Protein 1A0P (pdb70)

Solvent-accessible surface area: 14258 Å² total; per-residue (Å²): 171,9,102,53,57,2,64,66,3,0,55,5,18,82,28,58,198,78,53,40,92,116,42,1,75,41,6,72,172,26,0,35,102,0,7,100,18,0,84,130,114,66,44,38,1,47,69,0,84,40,112,35,1,85,46,3,17,63,86,198,135,88,46,59,117,14,53,22,0,0,75,92,0,1,65,10,5,108,73,8,59,41,19,152,48,28,8,0,51,176,39,138,108,24,56,83,43,34,2,65,117,0,15,131,19,6,105,81,120,74,38,44,15,0,3,0,17,0,0,0,11,1,11,27,7,9,5,5,42,16,29,22,0,16,35,8,28,74,78,13,30,30,37,214,86,8,7,0,74,3,75,16,25,58,136,151,96,129,86,6,3,0,16,148,116,1,23,119,31,0,88,37,0,38,130,118,0,25,62,163,1,11,114,85,75,112,42,89,10,0,2,0,22,107,190,16,98,99,11,68,109,126,57,0,42,109,51,0,52,76,0,0,84,113,3,65,11,82,17,158,153,14,22,78,66,16,6,31,4,11,3,0,36,13,4,13,85,100,24,95,32,4,178,72,7,102,152,133,32,122,118,30,12,2,21,69,0,11,68,58,1,27,95,22,12,58,130,50,84,144,170

Organism: Escherichia coli (strain K12) (NCBI:txid83333)

B-factor: mean 50.39, std 23.08, range [6.81, 134.75]

Foldseek 3Di:
DQLVLLVVLLFVVVLVVDDDVVLSVLLNVLVVVVQVQQVVVVHDPADQALVNVLVVLVVDPVSVSSLVSLQSSLVVQCLLLVYVDRRSVVCAQDDLLLLVQLLVQFDLQALQSLLVNLLSLQCLQQLDALSFSQQFFLVQDDLVLQWGWTQTPPSDIDIFGRADVSSVSLVSSVPRHPCCLCVPPDDRTSRADSVGDGAHNVNSLVVSLVSSVVSVHNSVPDDRSNSSVSSLVSCLVDPDQPPPVVVVAPSDGSVVSSVSSRVSRVVVSVD

Sequence (271 aa):
QDLARIEQFLDALWLEKNLAENTLNAYRRDLSMMVEWLHHRGLTLATAQSDDLQALLAERLSSARLLSAVRRLFQYLYREKFREDDPSAHLKDLSEAQVERLLQAPLIDQPLELRDKAMLEVLYATGLRVSELVGLTMSDISLRQGVVRVIGKGNKERLVPLGEEAVYWLETYLEHGRPWLLNGVSIDVLFPSQRAQQMTRQTFWHRIKHYAVLAGIDSEKLSPHVLRHAFATHLLNHGADLRVVQMLLSDLSTTQIYTHVATERLRQLHQ

Nearest PDB structures (foldseek):
  1a0p-assembly1_A  TM=1.004E+00  e=2.660E-45  Escherichia coli
  5dcf-assembly1_A  TM=9.823E-01  e=6.002E-25  Escherichia coli CFT073
  5jjv-assembly1_A-2  TM=5.171E-01  e=7.027E-08  Helicobacter pylori 26695
  5jk0-assembly1_D  TM=5.078E-01  e=1.229E-06  Helicobacter pylori 26695
  5jk0-assembly1_C  TM=4.951E-01  e=5.427E-07  Helicobacter pylori 26695

GO terms:
  GO:0009314 response to radiation (P, IMP)
  GO:0003677 DNA binding (F, IDA)
  GO:0009009 site-specific recombinase activity (F, IDA)
  GO:0048476 Holliday junction resolvase complex (C, IDA)
  GO:0071139 resolution of DNA recombination intermediates (P, IDA)
  GO:0009037 tyrosine-based site-specific recombinase activity (F, IMP)
  G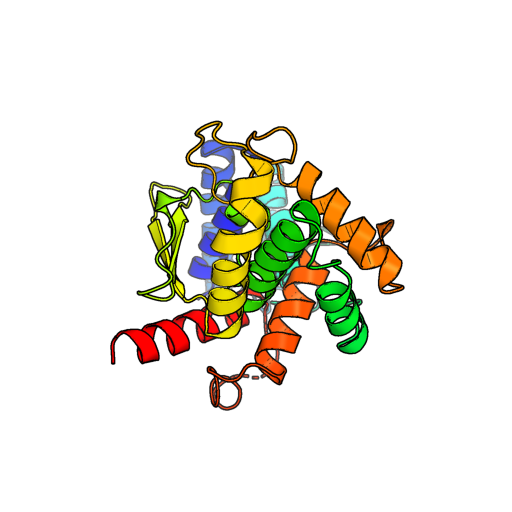O:0006276 plasmid maintenance (P, IMP)
  GO:0007059 chromosome segregation (P, IDA)

Structure (mmCIF, N/CA/C/O backbone):
data_1A0P
#
_entry.id   1A0P
#
_cell.length_a   102.950
_cell.length_b   102.950
_cell.length_c   55.900
_cell.angle_alpha   90.00
_cell.angle_beta   90.00
_cell.angle_gamma   120.00
#
_symmetry.space_group_name_H-M   'P 65'
#
loop_
_entity.id
_entity.type
_entity.pdbx_description
1 polymer 'SITE-SPECIFIC RECOMBINASE XERD'
2 water water
#
loop_
_atom_site.group_PDB
_atom_site.id
_atom_site.type_symbol
_atom_site.label_atom_id
_atom_site.label_alt_id
_atom_site.label_comp_id
_atom_site.label_asym_id
_atom_site.label_entity_id
_atom_site.label_seq_id
_atom_site.pdbx_PDB_ins_code
_atom_site.Cartn_x
_atom_site.Cartn_y
_atom_site.Cartn_z
_atom_site.occupancy
_atom_site.B_iso_or_equiv
_atom_site.auth_seq_id
_atom_site.auth_comp_id
_atom_site.auth_asym_id
_atom_site.auth_atom_id
_atom_site.pdbx_PDB_model_num
ATOM 1 N N . GLN A 1 1 ? 8.171 -51.403 42.886 1.00 55.63 3 GLN A N 1
ATOM 2 C CA . GLN A 1 1 ? 9.475 -50.697 42.743 1.00 56.29 3 GLN A CA 1
ATOM 3 C C . GLN A 1 1 ? 10.215 -51.213 41.516 1.00 55.54 3 GLN A C 1
ATOM 4 O O . GLN A 1 1 ? 10.401 -50.398 40.585 1.00 56.57 3 GLN A O 1
ATOM 10 N N . ASP A 1 2 ? 10.333 -52.530 41.326 1.00 50.66 4 ASP A N 1
ATOM 11 C CA . ASP A 1 2 ? 10.987 -53.047 40.140 1.00 52.57 4 ASP A CA 1
ATOM 12 C C . ASP A 1 2 ? 10.245 -52.752 38.842 1.00 52.70 4 ASP A C 1
ATOM 13 O O . ASP A 1 2 ? 10.936 -52.609 37.810 1.00 50.64 4 ASP A O 1
ATOM 18 N N . LEU A 1 3 ? 8.910 -52.681 38.898 1.00 49.68 5 LEU A N 1
ATOM 19 C CA . LEU A 1 3 ? 8.191 -52.364 37.665 1.00 49.92 5 LEU A CA 1
ATOM 20 C C . LEU A 1 3 ? 8.338 -50.889 37.308 1.00 46.54 5 LEU A C 1
ATOM 21 O O . LEU A 1 3 ? 8.224 -50.534 36.141 1.00 45.68 5 LEU A O 1
ATOM 26 N N . ALA A 1 4 ? 8.430 -50.038 38.315 1.00 47.69 6 ALA A N 1
ATOM 27 C CA . ALA A 1 4 ? 8.761 -48.625 38.114 1.00 49.61 6 ALA A CA 1
ATOM 28 C C . ALA A 1 4 ? 10.162 -48.483 37.489 1.00 49.12 6 ALA A C 1
ATOM 29 O O . ALA A 1 4 ? 10.331 -47.797 36.457 1.00 44.96 6 ALA A O 1
ATOM 31 N N . ARG A 1 5 ? 11.109 -49.330 37.967 1.00 44.19 7 ARG A N 1
ATOM 32 C CA . ARG A 1 5 ? 12.452 -49.410 37.450 1.00 37.97 7 ARG A CA 1
ATOM 33 C C . ARG A 1 5 ? 12.443 -49.807 36.000 1.00 33.24 7 ARG A C 1
ATOM 34 O O . ARG A 1 5 ? 13.245 -49.237 35.226 1.00 41.67 7 ARG A O 1
ATOM 42 N N . ILE A 1 6 ? 11.449 -50.498 35.528 1.00 30.23 8 ILE A N 1
ATOM 43 C CA . ILE A 1 6 ? 11.364 -50.691 34.080 1.00 36.30 8 ILE A CA 1
ATOM 44 C C . ILE A 1 6 ? 10.767 -49.493 33.376 1.00 40.73 8 ILE A C 1
ATOM 45 O O . ILE A 1 6 ? 11.188 -49.227 32.255 1.00 42.24 8 ILE A O 1
ATOM 50 N N . GLU A 1 7 ? 9.829 -48.782 34.016 1.00 45.08 9 GLU A N 1
ATOM 51 C CA . GLU A 1 7 ? 9.293 -47.615 33.322 1.00 46.68 9 GLU A CA 1
ATOM 52 C C . GLU A 1 7 ? 10.398 -46.565 33.232 1.00 43.06 9 GLU A C 1
ATOM 53 O O . GLU A 1 7 ? 10.634 -46.211 32.079 1.00 43.11 9 GLU A O 1
ATOM 59 N N . GLN A 1 8 ? 11.170 -46.412 34.323 1.00 38.13 10 GLN A N 1
ATOM 60 C CA . GLN A 1 8 ? 12.329 -45.518 34.266 1.00 36.88 10 GLN A CA 1
ATOM 61 C C . GLN A 1 8 ? 13.312 -45.929 33.196 1.00 37.02 10 GLN A C 1
ATOM 62 O O . GLN A 1 8 ? 13.494 -45.087 32.295 1.00 42.13 10 GLN A O 1
ATOM 68 N N . PHE A 1 9 ? 13.555 -47.226 32.995 1.00 35.47 11 PHE A N 1
ATOM 69 C CA . PHE A 1 9 ? 14.472 -47.615 31.928 1.00 35.09 11 PHE A CA 1
ATOM 70 C C . PHE A 1 9 ? 13.917 -47.272 30.573 1.00 35.31 11 PHE A C 1
ATOM 71 O O . PHE A 1 9 ? 14.662 -46.785 29.674 1.00 38.69 11 PHE A O 1
ATOM 79 N N . LEU A 1 10 ? 12.640 -47.545 30.330 1.00 33.41 12 LEU A N 1
ATOM 80 C CA . LEU A 1 10 ? 12.106 -47.388 28.962 1.00 36.64 12 LEU A CA 1
ATOM 81 C C . LEU A 1 10 ? 12.104 -45.888 28.615 1.00 36.69 12 LEU A C 1
ATOM 82 O O . LEU A 1 10 ? 12.319 -45.469 27.473 1.00 34.06 12 LEU A O 1
ATOM 87 N N . ASP A 1 11 ? 11.779 -45.104 29.655 1.00 36.44 13 ASP A N 1
ATOM 88 C CA . ASP A 1 11 ? 11.810 -43.655 29.630 1.00 40.82 13 ASP A CA 1
ATOM 89 C C . ASP A 1 11 ? 13.162 -43.130 29.185 1.00 39.74 13 ASP A C 1
ATOM 90 O O . ASP A 1 11 ? 13.238 -42.351 28.230 1.00 38.39 13 ASP A O 1
ATOM 95 N N . ALA A 1 12 ? 14.187 -43.637 29.909 1.00 41.74 14 ALA A N 1
ATOM 96 C CA . ALA A 1 12 ? 15.562 -43.277 29.507 1.00 38.63 14 ALA A CA 1
ATOM 97 C C . ALA A 1 12 ? 15.849 -43.880 28.143 1.00 37.17 14 ALA A C 1
ATOM 98 O O . ALA A 1 12 ? 16.095 -43.108 27.215 1.00 38.40 14 ALA A O 1
ATOM 100 N N . LEU A 1 13 ? 15.355 -45.106 27.905 1.00 41.42 15 LEU A N 1
ATOM 101 C CA . LEU A 1 13 ? 15.550 -45.634 26.536 1.00 45.55 15 LEU A CA 1
ATOM 102 C C . LEU A 1 13 ? 14.898 -44.659 25.568 1.00 48.15 15 LEU A C 1
ATOM 103 O O . LEU A 1 13 ? 15.563 -44.076 24.723 1.00 47.78 15 LEU A O 1
ATOM 108 N N . TRP A 1 14 ? 13.595 -44.397 25.717 1.00 51.62 16 TRP A N 1
ATOM 109 C CA . TRP A 1 14 ? 12.891 -43.477 24.815 1.00 56.61 16 TRP A CA 1
ATOM 110 C C . TRP A 1 14 ? 13.579 -42.117 24.717 1.00 58.03 16 TRP A C 1
ATOM 111 O O . TRP A 1 14 ? 13.722 -41.633 23.590 1.00 58.76 16 TRP A O 1
ATOM 122 N N . LEU A 1 15 ? 14.168 -41.585 25.801 1.00 55.51 17 LEU A N 1
ATOM 123 C CA . LEU A 1 15 ? 14.945 -40.384 25.639 1.00 58.61 17 LEU A CA 1
ATOM 124 C C . LEU A 1 15 ? 15.974 -40.375 24.548 1.00 61.60 17 LEU A C 1
ATOM 125 O O . LEU A 1 15 ? 16.048 -39.323 23.904 1.00 58.76 17 LEU A O 1
ATOM 130 N N . GLU A 1 16 ? 16.743 -41.408 24.251 1.00 71.48 18 GLU A N 1
ATOM 131 C CA . GLU A 1 16 ? 17.854 -41.245 23.298 1.00 80.96 18 GLU A CA 1
ATOM 132 C C . GLU A 1 16 ? 17.569 -41.261 21.827 1.00 84.85 18 GLU A C 1
ATOM 133 O O . GLU A 1 16 ? 18.374 -41.481 20.919 1.00 84.39 18 GLU A O 1
ATOM 139 N N . LYS A 1 17 ? 16.348 -40.891 21.456 1.00 89.99 19 LYS A N 1
ATOM 140 C CA . LYS A 1 17 ? 15.712 -40.783 20.169 1.00 93.48 19 LYS A CA 1
ATOM 141 C C . LYS A 1 17 ? 15.946 -42.061 19.358 1.00 93.85 19 LYS A C 1
ATOM 142 O O . LYS A 1 17 ? 15.984 -42.110 18.138 1.00 93.33 19 LYS A O 1
ATOM 148 N N . ASN A 1 18 ? 15.815 -43.154 20.096 1.00 94.21 20 ASN A N 1
ATOM 149 C CA . ASN A 1 18 ? 16.268 -44.464 19.688 1.00 95.61 20 ASN A CA 1
ATOM 150 C C . ASN A 1 18 ? 15.097 -45.434 19.674 1.00 94.47 20 ASN A C 1
ATOM 151 O O . ASN A 1 18 ? 14.093 -45.190 20.337 1.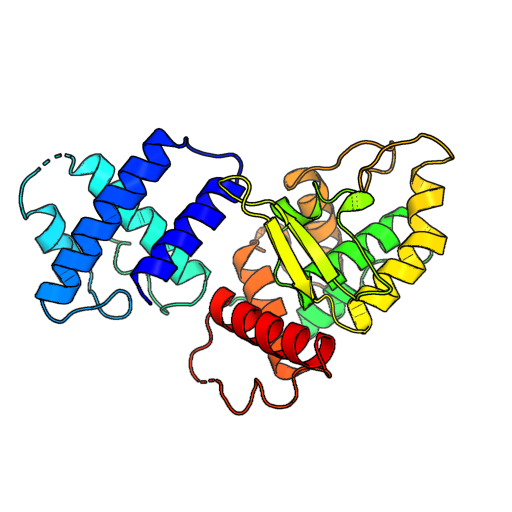00 93.52 20 ASN A O 1
ATOM 156 N N . LEU A 1 19 ? 15.299 -46.584 19.046 1.00 93.38 21 LEU A N 1
ATOM 157 C CA . LEU A 1 19 ? 14.350 -47.681 19.087 1.00 92.50 21 LEU A CA 1
ATOM 158 C C . LEU A 1 19 ? 12.983 -47.352 18.507 1.00 93.40 21 LEU A C 1
ATOM 159 O O . LEU A 1 19 ? 12.863 -46.886 17.363 1.00 94.86 21 LEU A O 1
ATOM 164 N N . ALA A 1 20 ? 11.904 -47.751 19.174 1.00 90.85 22 ALA A N 1
ATOM 165 C CA . ALA A 1 20 ? 10.568 -47.610 18.590 1.00 87.50 22 ALA A CA 1
ATOM 166 C C . ALA A 1 20 ? 9.559 -48.027 19.638 1.00 85.13 22 ALA A C 1
ATOM 167 O O . ALA A 1 20 ? 9.892 -48.886 20.467 1.00 85.45 22 ALA A O 1
ATOM 169 N N . GLU A 1 21 ? 8.332 -47.505 19.601 1.00 81.48 23 GLU A N 1
ATOM 170 C CA . GLU A 1 21 ? 7.370 -47.851 20.649 1.00 78.80 23 GLU A CA 1
ATOM 171 C C . GLU A 1 21 ? 7.067 -49.339 20.634 1.00 74.63 23 GLU A C 1
ATOM 172 O O . GLU A 1 21 ? 6.631 -49.892 21.627 1.00 71.27 23 GLU A O 1
ATOM 178 N N . ASN A 1 22 ? 7.163 -49.940 19.462 1.00 73.54 24 ASN A N 1
ATOM 179 C CA . ASN A 1 22 ? 7.257 -51.353 19.250 1.00 72.37 24 ASN A CA 1
ATOM 180 C C . ASN A 1 22 ? 8.334 -51.984 20.140 1.00 68.31 24 ASN A C 1
ATOM 181 O O . ASN A 1 22 ? 8.088 -52.557 21.206 1.00 66.95 24 ASN A O 1
ATOM 186 N N . THR A 1 23 ? 9.586 -51.752 19.695 1.00 62.73 25 THR A N 1
ATOM 187 C CA . THR A 1 23 ? 10.722 -52.365 20.375 1.00 59.33 25 THR A CA 1
ATOM 188 C C . THR A 1 23 ? 10.691 -51.998 21.847 1.00 53.84 25 THR A C 1
ATOM 189 O O . THR A 1 23 ? 10.592 -52.932 22.654 1.00 53.21 25 THR A O 1
ATOM 193 N N . LEU A 1 24 ? 10.197 -50.813 22.191 1.00 52.96 26 LEU A N 1
ATOM 194 C CA . LEU A 1 24 ? 9.938 -50.438 23.573 1.00 51.61 26 LEU A CA 1
ATOM 195 C C . LEU A 1 24 ? 8.924 -51.268 24.297 1.00 46.83 26 LEU A C 1
ATOM 196 O O . LEU A 1 24 ? 9.136 -51.685 25.428 1.00 46.77 26 LEU A O 1
ATOM 201 N N . ASN A 1 25 ? 7.847 -51.660 23.638 1.00 49.52 27 ASN A N 1
ATOM 202 C CA . ASN A 1 25 ? 6.727 -52.353 24.291 1.00 48.89 27 ASN A CA 1
ATOM 203 C C . ASN A 1 25 ? 7.059 -53.846 24.284 1.00 46.44 27 ASN A C 1
ATOM 204 O O . ASN A 1 25 ? 6.826 -54.502 25.307 1.00 43.24 27 ASN A O 1
ATOM 209 N N . ALA A 1 26 ? 7.815 -54.212 23.237 1.00 43.04 28 ALA A N 1
ATOM 210 C CA . ALA A 1 26 ? 8.425 -55.560 23.270 1.00 45.25 28 ALA A CA 1
ATOM 211 C C . ALA A 1 26 ? 9.369 -55.673 24.476 1.00 44.88 28 ALA A C 1
ATOM 212 O O . ALA A 1 26 ? 9.062 -56.458 25.413 1.00 45.12 28 ALA A O 1
ATOM 214 N N . TYR A 1 27 ? 10.149 -54.628 24.769 1.00 42.72 29 TYR A N 1
ATOM 215 C CA . TYR A 1 27 ? 10.861 -54.578 26.034 1.00 43.34 29 TYR A CA 1
ATOM 216 C C . TYR A 1 27 ? 9.957 -54.487 27.235 1.00 41.82 29 TYR A C 1
ATOM 217 O O . TYR A 1 27 ? 10.323 -55.150 28.234 1.00 39.89 29 TYR A O 1
ATOM 226 N N . ARG A 1 28 ? 8.872 -53.693 27.226 1.00 43.60 30 ARG A N 1
ATOM 227 C CA . ARG A 1 28 ? 8.114 -53.631 28.516 1.00 45.40 3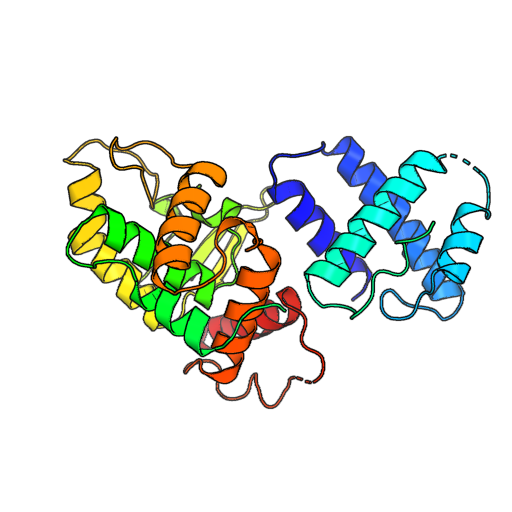0 ARG A CA 1
ATOM 228 C C . ARG A 1 28 ? 7.672 -55.039 28.905 1.00 44.77 30 ARG A C 1
ATOM 229 O O . ARG A 1 28 ? 7.498 -55.456 30.030 1.00 45.44 30 ARG A O 1
ATOM 237 N N . ARG A 1 29 ? 7.076 -55.659 27.914 1.00 46.70 31 ARG A N 1
ATOM 238 C CA . ARG A 1 29 ? 6.622 -57.025 27.862 1.00 53.63 31 ARG A CA 1
ATOM 239 C C . ARG A 1 29 ? 7.629 -58.022 28.426 1.00 52.77 31 ARG A C 1
ATOM 240 O O . ARG A 1 29 ? 7.422 -58.680 29.471 1.00 51.18 31 ARG A O 1
ATOM 248 N N . ASP A 1 30 ? 8.763 -58.115 27.727 1.00 49.17 32 ASP A N 1
ATOM 249 C CA . ASP A 1 30 ? 9.810 -59.070 28.090 1.00 50.40 32 ASP A CA 1
ATOM 250 C C . ASP A 1 30 ? 10.344 -58.872 29.496 1.00 50.54 32 ASP A C 1
ATOM 251 O O . ASP A 1 30 ? 10.473 -59.833 30.258 1.00 51.69 32 ASP A O 1
ATOM 256 N N . LEU A 1 31 ? 10.542 -57.613 29.894 1.00 50.90 33 LEU A N 1
ATOM 257 C CA . LEU A 1 31 ? 11.080 -57.314 31.223 1.00 51.64 33 LEU A CA 1
ATOM 258 C C . LEU A 1 31 ? 10.065 -57.567 32.326 1.00 52.09 33 LEU A C 1
ATOM 259 O O . LEU A 1 31 ? 10.427 -58.017 33.427 1.00 48.37 33 LEU A O 1
ATOM 264 N N . SER A 1 32 ? 8.783 -57.303 32.049 1.00 53.56 34 SER A N 1
ATOM 265 C CA . SER A 1 32 ? 7.697 -57.549 33.004 1.00 52.42 34 SER A CA 1
ATOM 266 C C . SER A 1 32 ? 7.410 -59.036 33.202 1.00 48.65 34 SER A C 1
ATOM 267 O O . SER A 1 32 ? 7.314 -59.467 34.359 1.00 46.21 34 SER A O 1
ATOM 270 N N . MET A 1 33 ? 7.503 -59.827 32.127 1.00 48.36 35 MET A N 1
ATOM 271 C CA . MET A 1 33 ? 7.506 -61.294 32.375 1.00 52.56 35 MET A CA 1
ATOM 272 C C . MET A 1 33 ? 8.703 -61.649 33.261 1.00 49.43 35 MET A C 1
ATOM 273 O O . MET A 1 33 ? 8.533 -62.094 34.397 1.00 45.92 35 MET A O 1
ATOM 278 N N . MET A 1 34 ? 9.904 -61.220 32.827 1.00 48.64 36 MET A N 1
ATOM 279 C CA . MET A 1 34 ? 11.108 -61.312 33.623 1.00 42.34 36 MET A CA 1
ATOM 280 C C . MET A 1 34 ? 10.990 -60.852 35.060 1.00 38.42 36 MET A C 1
ATOM 281 O O . MET A 1 34 ? 11.273 -61.699 35.911 1.00 37.72 36 MET A O 1
ATOM 286 N N . VAL A 1 35 ? 10.363 -59.737 35.434 1.00 40.50 37 VAL A N 1
ATOM 287 C CA . VAL A 1 35 ? 10.275 -59.480 36.873 1.00 46.37 37 VAL A CA 1
ATOM 288 C C . VAL A 1 35 ? 9.208 -60.331 37.545 1.00 50.78 37 VAL A C 1
ATOM 289 O O . VAL A 1 35 ? 9.348 -60.691 38.723 1.00 49.00 37 VAL A O 1
ATOM 293 N N . GLU A 1 36 ? 8.161 -60.702 36.804 1.00 54.91 38 GLU A N 1
ATOM 294 C CA . GLU A 1 36 ? 7.169 -61.649 37.318 1.00 56.87 38 GLU A CA 1
ATOM 295 C C . GLU A 1 36 ? 7.922 -62.916 37.733 1.00 54.75 38 GLU A C 1
ATOM 296 O O . GLU A 1 36 ? 7.966 -63.357 38.869 1.00 51.12 38 GLU A O 1
ATOM 302 N N . TRP A 1 37 ? 8.608 -63.422 36.715 1.00 54.52 39 TRP A N 1
ATOM 303 C CA . TRP A 1 37 ? 9.399 -64.633 36.758 1.00 57.29 39 TRP A CA 1
ATOM 304 C C . TRP A 1 37 ? 10.328 -64.637 37.959 1.00 59.16 39 TRP A C 1
ATOM 305 O O . TRP A 1 37 ? 10.242 -65.503 38.815 1.00 59.02 39 TRP A O 1
ATOM 316 N N . LEU A 1 38 ? 11.109 -63.556 38.062 1.00 60.13 40 LEU A N 1
ATOM 317 C CA . LEU A 1 38 ? 12.066 -63.429 39.141 1.00 59.08 40 LEU A CA 1
ATOM 318 C C . LEU A 1 38 ? 11.387 -63.334 40.497 1.00 56.68 40 LEU A C 1
ATOM 319 O O . LEU A 1 38 ? 11.863 -63.890 41.487 1.00 53.22 40 LEU A O 1
ATOM 324 N N . HIS A 1 39 ? 10.342 -62.521 40.570 1.00 60.16 41 HIS A N 1
ATOM 325 C CA . HIS A 1 39 ? 9.677 -62.305 41.859 1.00 66.40 41 HIS A CA 1
ATOM 326 C C . HIS A 1 39 ? 9.071 -63.607 42.377 1.00 68.98 41 HIS A C 1
ATOM 327 O O . HIS A 1 39 ? 9.493 -64.125 43.431 1.00 70.00 41 HIS A O 1
ATOM 334 N N . HIS A 1 40 ? 8.425 -64.350 41.473 1.00 68.25 42 HIS A N 1
ATOM 335 C CA . HIS A 1 40 ? 8.022 -65.722 41.720 1.00 68.57 42 HIS A CA 1
ATOM 336 C C . HIS A 1 40 ? 9.181 -66.552 42.266 1.00 67.73 42 HIS A C 1
ATOM 337 O O . HIS A 1 40 ? 8.910 -67.305 43.210 1.00 70.90 42 HIS A O 1
ATOM 344 N N . ARG A 1 41 ? 10.401 -66.458 41.748 1.00 64.15 43 ARG A N 1
ATOM 345 C CA . ARG A 1 41 ? 11.520 -67.227 42.270 1.00 63.41 43 ARG A CA 1
ATOM 346 C C . ARG A 1 41 ? 12.136 -66.659 43.535 1.00 60.76 43 ARG A C 1
ATOM 347 O O . ARG A 1 41 ? 13.158 -67.199 43.991 1.00 61.37 43 ARG A O 1
ATOM 355 N N . GLY A 1 42 ? 11.549 -65.642 44.150 1.00 59.78 44 GLY A N 1
ATOM 356 C CA . GLY A 1 42 ? 12.042 -65.035 45.377 1.00 60.90 44 GLY A CA 1
ATOM 357 C C . GLY A 1 42 ? 12.802 -63.726 45.091 1.00 61.61 44 GLY A C 1
ATOM 358 O O . GLY A 1 42 ? 12.490 -62.627 45.563 1.00 64.04 44 GLY A O 1
ATOM 359 N N . LEU A 1 43 ? 13.697 -63.826 44.132 1.00 56.07 45 LEU A N 1
ATOM 360 C CA . LEU A 1 43 ? 14.482 -62.849 43.464 1.00 53.54 45 LEU A CA 1
ATOM 361 C C . LEU A 1 43 ? 13.866 -61.491 43.120 1.00 50.36 45 LEU A C 1
ATOM 362 O O . LEU A 1 43 ? 12.683 -61.191 43.161 1.00 43.69 45 LEU A O 1
ATOM 367 N N . THR A 1 44 ? 14.780 -60.583 42.777 1.00 49.61 46 THR A N 1
ATOM 368 C CA . THR A 1 44 ? 14.438 -59.179 42.557 1.00 50.96 46 THR A CA 1
ATOM 369 C C . THR A 1 44 ? 15.281 -58.488 41.535 1.00 46.60 46 THR A C 1
ATOM 370 O O . THR A 1 44 ? 16.279 -59.063 41.093 1.00 49.18 46 THR A O 1
ATOM 374 N N . LEU A 1 45 ? 15.007 -57.248 41.141 1.00 43.67 47 LEU A N 1
ATOM 375 C CA . LEU A 1 45 ? 15.925 -56.634 40.140 1.00 37.63 47 LEU A CA 1
ATOM 376 C C . LEU A 1 45 ? 17.312 -56.571 40.771 1.00 33.14 47 LEU A C 1
ATOM 377 O O . LEU A 1 45 ? 18.280 -56.951 40.138 1.00 33.74 47 LEU A O 1
ATOM 382 N N . ALA A 1 46 ? 17.399 -56.199 42.032 1.00 29.76 48 ALA A N 1
ATOM 383 C CA . ALA A 1 46 ? 18.586 -56.069 42.783 1.00 30.84 48 ALA A CA 1
ATOM 384 C C . ALA A 1 46 ? 19.395 -57.353 42.921 1.00 40.67 48 ALA A C 1
ATOM 385 O O . ALA A 1 46 ? 20.575 -57.155 43.241 1.00 42.56 48 ALA A O 1
ATOM 387 N N . THR A 1 47 ? 18.762 -58.532 42.997 1.00 46.84 49 THR A N 1
ATOM 388 C CA . THR A 1 47 ? 19.518 -59.723 43.405 1.00 47.08 49 THR A CA 1
ATOM 389 C C . THR A 1 47 ? 19.591 -60.793 42.328 1.00 48.04 49 THR A C 1
ATOM 390 O O . THR A 1 47 ? 20.341 -61.755 42.504 1.00 50.65 49 THR A O 1
ATOM 394 N N . ALA A 1 48 ? 18.757 -60.667 41.303 1.00 43.44 50 ALA A N 1
ATOM 395 C CA . ALA A 1 48 ? 18.780 -61.711 40.290 1.00 43.40 50 ALA A CA 1
ATOM 396 C C . ALA A 1 48 ? 20.232 -61.866 39.834 1.00 44.97 50 ALA A C 1
ATOM 397 O O . ALA A 1 48 ? 20.930 -60.892 39.648 1.00 44.08 50 ALA A O 1
ATOM 399 N N . GLN A 1 49 ? 20.702 -63.107 39.698 1.00 46.04 51 GLN A N 1
ATOM 400 C CA . GLN A 1 49 ? 22.057 -63.361 39.251 1.00 39.37 51 GLN A CA 1
ATOM 401 C C . GLN A 1 49 ? 22.114 -63.823 37.832 1.00 41.47 51 GLN A C 1
ATOM 402 O O . GLN A 1 49 ? 21.093 -64.148 37.223 1.00 45.31 51 GLN A O 1
ATOM 408 N N . SER A 1 50 ? 23.311 -63.879 37.261 1.00 42.71 52 SER A N 1
ATOM 409 C CA . SER A 1 50 ? 23.457 -64.330 35.874 1.00 44.64 52 SER A CA 1
ATOM 410 C C . SER A 1 50 ? 22.886 -65.720 35.601 1.00 46.08 52 SER A C 1
ATOM 411 O O . SER A 1 50 ? 22.568 -66.084 34.454 1.00 44.70 52 SER A O 1
ATOM 414 N N . ASP A 1 51 ? 22.946 -66.598 36.603 1.00 51.00 53 ASP A N 1
ATOM 415 C CA . ASP A 1 51 ? 22.421 -67.954 36.541 1.00 55.04 53 ASP A CA 1
ATOM 416 C C . ASP A 1 51 ? 20.898 -68.024 36.486 1.00 52.36 53 ASP A C 1
ATOM 417 O O . ASP A 1 51 ? 20.286 -68.706 35.649 1.00 48.29 53 ASP A O 1
ATOM 422 N N . ASP A 1 52 ? 20.348 -67.117 37.293 1.00 51.23 54 ASP A N 1
ATOM 423 C CA . ASP A 1 52 ? 18.922 -66.813 37.303 1.00 50.39 54 ASP A CA 1
ATOM 424 C C . ASP A 1 52 ? 18.514 -66.304 35.930 1.00 50.29 54 ASP A C 1
ATOM 425 O O . ASP A 1 52 ? 17.749 -66.970 35.229 1.00 47.22 54 ASP A O 1
ATOM 430 N N . LEU A 1 53 ? 19.355 -65.420 35.355 1.00 52.57 55 LEU A N 1
ATOM 431 C CA . LEU A 1 53 ? 19.047 -64.893 34.032 1.00 51.51 55 LEU A CA 1
ATOM 432 C C . LEU A 1 53 ? 19.293 -65.960 32.996 1.00 52.72 55 LEU A C 1
ATOM 433 O O . LEU A 1 53 ? 18.530 -66.046 32.028 1.00 56.52 55 LEU A O 1
ATOM 438 N N . GLN A 1 54 ? 20.302 -66.800 33.175 1.00 54.35 56 GLN A N 1
ATOM 439 C CA . GLN A 1 54 ? 20.528 -67.901 32.228 1.00 54.60 56 GLN A CA 1
ATOM 440 C C . GLN A 1 54 ? 19.354 -68.896 32.222 1.00 50.18 56 GLN A C 1
ATOM 441 O O . GLN A 1 54 ? 18.815 -69.248 31.179 1.00 43.45 56 GLN A O 1
ATOM 447 N N . ALA A 1 55 ? 18.892 -69.309 33.398 1.00 47.28 57 ALA A N 1
ATOM 448 C CA . ALA A 1 55 ? 17.634 -70.040 33.500 1.00 49.85 57 ALA A CA 1
ATOM 449 C C . ALA A 1 55 ? 16.502 -69.403 32.712 1.00 53.10 57 ALA A C 1
ATOM 450 O O . ALA A 1 55 ? 16.041 -69.949 31.700 1.00 52.86 57 ALA A O 1
ATOM 452 N N . LEU A 1 56 ? 15.964 -68.262 33.103 1.00 57.48 58 LEU A N 1
ATOM 453 C CA . LEU A 1 56 ? 14.862 -67.567 32.461 1.00 59.51 58 LEU A CA 1
ATOM 454 C C . LEU A 1 56 ? 14.828 -67.707 30.950 1.00 62.15 58 LEU A C 1
ATOM 455 O O . LEU A 1 56 ? 13.804 -67.970 30.330 1.00 59.99 58 LEU A O 1
ATOM 460 N N . LEU A 1 57 ? 15.943 -67.370 30.318 1.00 66.23 59 LEU A N 1
ATOM 461 C CA . LEU A 1 57 ? 16.178 -67.408 28.897 1.00 70.31 59 LEU A CA 1
ATOM 462 C C . LEU A 1 57 ? 15.969 -68.793 28.285 1.00 75.12 59 LEU A C 1
ATOM 463 O O . LEU A 1 57 ? 15.541 -68.957 27.143 1.00 75.72 59 LEU A O 1
ATOM 468 N N . ALA A 1 58 ? 16.440 -69.799 28.997 1.00 79.21 60 ALA A N 1
ATOM 469 C CA . ALA A 1 58 ? 16.194 -71.204 28.758 1.00 83.76 60 ALA A CA 1
ATOM 470 C C . ALA A 1 58 ? 14.713 -71.549 28.914 1.00 85.10 60 ALA A C 1
ATOM 471 O O . ALA A 1 58 ? 14.169 -72.160 27.991 1.00 84.34 60 ALA A O 1
ATOM 473 N N . GLU A 1 59 ? 14.065 -71.151 30.007 1.00 87.68 61 GLU A N 1
ATOM 474 C CA . GLU A 1 59 ? 12.606 -71.263 30.090 1.00 91.03 61 GLU A CA 1
ATOM 475 C C . GLU A 1 59 ? 12.047 -70.634 28.807 1.00 94.73 61 GLU A C 1
ATOM 476 O O . GLU A 1 59 ? 12.335 -69.520 28.363 1.00 96.42 61 GLU A O 1
ATOM 482 N N . ARG A 1 60 ? 11.352 -71.433 28.032 1.00 96.72 62 ARG A N 1
ATOM 483 C CA . ARG A 1 60 ? 11.377 -71.625 26.626 1.00 99.29 62 ARG A CA 1
ATOM 484 C C . ARG A 1 60 ? 11.934 -70.534 25.723 1.00 101.13 62 ARG A C 1
ATOM 485 O O . ARG A 1 60 ? 11.632 -69.355 25.676 1.00 100.06 62 ARG A O 1
ATOM 493 N N . LEU A 1 61 ? 12.655 -71.079 24.747 1.00 102.92 63 LEU A N 1
ATOM 494 C CA . LEU A 1 61 ? 13.165 -70.445 23.550 1.00 104.15 63 LEU A CA 1
ATOM 495 C C . LEU A 1 61 ? 14.645 -70.136 23.796 1.00 103.46 63 LEU A C 1
ATOM 496 O O . LEU A 1 61 ? 15.274 -71.103 24.262 1.00 103.66 63 LEU A O 1
ATOM 501 N N . SER A 1 69 ? 10.919 -64.795 21.958 1.00 91.69 71 SER A N 1
ATOM 502 C CA . SER A 1 69 ? 12.172 -64.937 21.217 1.00 92.28 71 SER A CA 1
ATOM 503 C C . SER A 1 69 ? 13.366 -64.716 22.138 1.00 91.15 71 SER A C 1
ATOM 504 O O . SER A 1 69 ? 13.527 -63.671 22.767 1.00 89.15 71 SER A O 1
ATOM 507 N N . SER A 1 70 ? 14.260 -65.712 22.195 1.00 90.39 72 SER A N 1
ATOM 508 C CA . SER A 1 70 ? 15.427 -65.574 23.071 1.00 88.23 72 SER A CA 1
ATOM 509 C C . SER A 1 70 ? 16.237 -64.335 22.689 1.00 85.11 72 SER A C 1
ATOM 510 O O . SER A 1 70 ? 16.534 -63.552 23.605 1.00 85.21 72 SER A O 1
ATOM 513 N N . ALA A 1 71 ? 16.406 -64.033 21.400 1.00 79.51 73 ALA A N 1
ATOM 514 C CA . ALA A 1 71 ? 17.148 -62.847 21.019 1.00 78.06 73 ALA A CA 1
ATOM 515 C C . ALA A 1 71 ? 16.549 -61.579 21.633 1.00 77.66 73 ALA A C 1
ATOM 516 O O . ALA A 1 71 ? 17.259 -60.878 22.361 1.00 77.08 73 ALA A O 1
ATOM 518 N N . ARG A 1 72 ? 15.287 -61.289 21.320 1.00 75.52 74 ARG A N 1
ATOM 519 C CA . ARG A 1 72 ? 14.645 -60.090 21.832 1.00 75.31 74 ARG A CA 1
ATOM 520 C C . ARG A 1 72 ? 14.631 -60.070 23.356 1.00 74.00 74 ARG A C 1
ATOM 521 O O . ARG A 1 72 ? 15.300 -59.179 23.935 1.00 75.15 74 ARG A O 1
ATOM 529 N N . LEU A 1 73 ? 14.239 -61.170 23.989 1.00 68.06 75 LEU A N 1
ATOM 530 C CA . LEU A 1 73 ? 14.346 -61.256 25.442 1.00 62.98 75 LEU A CA 1
ATOM 531 C C . LEU A 1 73 ? 15.767 -61.016 25.927 1.00 59.17 75 LEU A C 1
ATOM 532 O O . LEU A 1 73 ? 15.952 -60.302 26.909 1.00 58.00 75 LEU A O 1
ATOM 537 N N . LEU A 1 74 ? 16.793 -61.545 25.282 1.00 56.92 76 LEU A N 1
ATOM 538 C CA . LEU A 1 74 ? 18.182 -61.278 25.679 1.00 54.61 76 LEU A CA 1
ATOM 539 C C . LEU A 1 74 ? 18.541 -59.793 25.539 1.00 53.14 76 LEU A C 1
ATOM 540 O O . LEU A 1 74 ? 18.988 -59.154 26.493 1.00 48.89 76 LEU A O 1
ATOM 545 N N . SER A 1 75 ? 18.081 -59.181 24.446 1.00 53.74 77 SER A N 1
ATOM 546 C CA . SER A 1 75 ? 18.188 -57.752 24.219 1.00 56.02 77 SER A CA 1
ATOM 547 C C . SER A 1 75 ? 17.512 -56.918 25.304 1.00 52.42 77 SER A C 1
ATOM 548 O O . SER A 1 75 ? 18.276 -56.248 26.034 1.00 51.78 77 SER A O 1
ATOM 551 N N . ALA A 1 76 ? 16.227 -57.117 25.629 1.00 47.91 78 ALA A N 1
ATOM 552 C CA . ALA A 1 76 ? 15.716 -56.307 26.730 1.00 43.63 78 ALA A CA 1
ATOM 553 C C . ALA A 1 76 ? 16.530 -56.541 27.993 1.00 40.71 78 ALA A C 1
ATOM 554 O O . ALA A 1 76 ? 16.806 -55.551 28.699 1.00 40.94 78 ALA A O 1
ATOM 556 N N . VAL A 1 77 ? 16.840 -57.755 28.403 1.00 40.31 79 VAL A N 1
ATOM 557 C CA . VAL A 1 77 ? 17.542 -58.081 29.634 1.00 36.04 79 VAL A CA 1
ATOM 558 C C . VAL A 1 77 ? 18.941 -57.470 29.704 1.00 33.54 79 VAL A C 1
ATOM 559 O O . VAL A 1 77 ? 19.321 -57.112 30.801 1.00 33.21 79 VAL A O 1
ATOM 563 N N . ARG A 1 78 ? 19.727 -57.503 28.656 1.00 35.96 80 ARG A N 1
ATOM 564 C CA . ARG A 1 78 ? 21.031 -56.870 28.595 1.00 40.69 80 ARG A CA 1
ATOM 565 C C . ARG A 1 78 ? 20.958 -55.345 28.633 1.00 41.44 80 ARG A C 1
ATOM 566 O O . ARG A 1 78 ? 21.583 -54.750 29.542 1.00 41.59 80 ARG A O 1
ATOM 574 N N . ARG A 1 79 ? 20.024 -54.700 27.934 1.00 39.27 81 ARG A N 1
ATOM 575 C CA . ARG A 1 79 ? 19.878 -53.257 27.997 1.00 38.67 81 ARG A CA 1
ATOM 576 C C . ARG A 1 79 ? 19.485 -52.775 29.391 1.00 40.89 81 ARG A C 1
ATOM 577 O O . ARG A 1 79 ? 20.056 -51.834 29.993 1.00 43.12 81 ARG A O 1
ATOM 585 N N . LEU A 1 80 ? 18.580 -53.529 30.020 1.00 35.09 82 LEU A N 1
ATOM 586 C CA . LEU A 1 80 ? 18.052 -53.076 31.289 1.00 35.67 82 LEU A CA 1
ATOM 587 C C . LEU A 1 80 ? 19.159 -53.192 32.303 1.00 32.55 82 LEU A C 1
ATOM 588 O O . LEU A 1 80 ? 19.331 -52.478 33.284 1.00 34.47 82 LEU A O 1
ATOM 593 N N . PHE A 1 81 ? 19.890 -54.279 32.132 1.00 35.75 83 PHE A N 1
ATOM 594 C CA . PHE A 1 81 ? 20.920 -54.653 33.105 1.00 34.09 83 PHE A CA 1
ATOM 595 C C . PHE A 1 81 ? 22.178 -53.839 32.867 1.00 25.62 83 PHE A C 1
ATOM 596 O O . PHE A 1 81 ? 22.651 -53.439 33.906 1.00 25.72 83 PHE A O 1
ATOM 604 N N . GLN A 1 82 ? 22.488 -53.367 31.691 1.00 27.58 84 GLN A N 1
ATOM 605 C CA . GLN A 1 82 ? 23.477 -52.304 31.463 1.00 30.81 84 GLN A CA 1
ATOM 606 C C . GLN A 1 82 ? 23.054 -50.954 32.039 1.00 32.24 84 GLN A C 1
ATOM 607 O O . GLN A 1 82 ? 23.781 -50.357 32.845 1.00 30.55 84 GLN A O 1
ATOM 613 N N . TYR A 1 83 ? 21.754 -50.652 31.917 1.00 30.08 85 TYR A N 1
ATOM 614 C CA . TYR A 1 83 ? 21.143 -49.499 32.522 1.00 31.08 85 TYR A CA 1
ATOM 615 C C . TYR A 1 83 ? 21.154 -49.484 34.029 1.00 35.15 85 TYR A C 1
ATOM 616 O O . TYR A 1 83 ? 21.589 -48.408 34.540 1.00 36.78 85 TYR A O 1
ATOM 625 N N . LEU A 1 84 ? 20.862 -50.589 34.737 1.00 33.73 86 LEU A N 1
ATOM 626 C CA . LEU A 1 84 ? 20.857 -50.420 36.213 1.00 30.06 86 LEU A CA 1
ATOM 627 C C . LEU A 1 84 ? 22.278 -50.275 36.769 1.00 30.51 86 LEU A C 1
ATOM 628 O O . LEU A 1 84 ? 22.598 -49.835 37.882 1.00 30.78 86 LEU A O 1
ATOM 633 N N . TYR A 1 85 ? 23.259 -50.781 36.055 1.00 30.93 87 TYR A N 1
ATOM 634 C CA . TYR A 1 85 ? 24.660 -50.787 36.331 1.00 34.83 87 TYR A CA 1
ATOM 635 C C . TYR A 1 85 ? 25.241 -49.387 36.109 1.00 31.29 87 TYR A C 1
ATOM 636 O O . TYR A 1 85 ? 25.744 -48.815 37.058 1.00 27.07 87 TYR A O 1
ATOM 645 N N . ARG A 1 86 ? 24.917 -48.809 34.967 1.00 31.76 88 ARG A N 1
ATOM 646 C CA . ARG A 1 86 ? 25.150 -47.406 34.682 1.00 33.12 88 ARG A CA 1
ATOM 647 C C . ARG A 1 86 ? 24.475 -46.481 35.685 1.00 34.28 88 ARG A C 1
ATOM 648 O O . ARG A 1 86 ? 25.117 -45.504 36.102 1.00 33.91 88 ARG A O 1
ATOM 656 N N . GLU A 1 87 ? 23.329 -46.800 36.291 1.00 34.14 89 GLU A N 1
ATOM 657 C CA . GLU A 1 87 ? 22.616 -45.878 37.177 1.00 32.23 89 GLU A CA 1
ATOM 658 C C . GLU A 1 87 ? 23.120 -46.032 38.597 1.00 33.02 89 GLU A C 1
ATOM 659 O O . GLU A 1 87 ? 22.609 -45.416 39.555 1.00 32.76 89 GLU A O 1
ATOM 665 N N . LYS A 1 88 ? 23.970 -47.052 38.696 1.00 31.49 90 LYS A N 1
ATOM 666 C CA . LYS A 1 88 ? 24.479 -47.519 39.986 1.00 31.54 90 LYS A CA 1
ATOM 667 C C . LYS A 1 88 ? 23.350 -48.153 40.762 1.00 32.76 90 LYS A C 1
ATOM 668 O O . LYS A 1 88 ? 23.341 -48.004 41.978 1.00 35.66 90 LYS A O 1
ATOM 674 N N . PHE A 1 89 ? 22.354 -48.824 40.149 1.00 35.30 91 PHE A N 1
ATOM 675 C CA . PHE A 1 89 ? 21.224 -49.244 41.015 1.00 36.49 91 PHE A CA 1
ATOM 676 C C . PHE A 1 89 ? 21.744 -50.485 41.727 1.00 32.76 91 PHE A C 1
ATOM 677 O O . PHE A 1 89 ? 21.412 -50.860 42.807 1.00 33.06 91 PHE A O 1
ATOM 685 N N . ARG A 1 90 ? 22.659 -51.098 41.044 1.00 35.84 92 ARG A N 1
ATOM 686 C CA . ARG A 1 90 ? 23.333 -52.327 41.452 1.00 42.56 92 ARG A CA 1
ATOM 687 C C . ARG A 1 90 ? 24.797 -52.153 41.085 1.00 44.50 92 ARG A C 1
ATOM 688 O O . ARG A 1 90 ? 25.024 -51.628 39.988 1.00 44.88 92 ARG A O 1
ATOM 696 N N . GLU A 1 91 ? 25.786 -52.706 41.759 1.00 44.64 93 GLU A N 1
ATOM 697 C CA . GLU A 1 91 ? 27.191 -52.524 41.433 1.00 40.72 93 GLU A CA 1
ATOM 698 C C . GLU A 1 91 ? 27.718 -53.335 40.266 1.00 44.04 93 GLU A C 1
ATOM 699 O O . GLU A 1 91 ? 28.925 -53.310 39.956 1.00 46.35 93 GLU A O 1
ATOM 705 N N . ASP A 1 92 ? 26.926 -54.276 39.760 1.00 42.58 94 ASP A N 1
ATOM 706 C CA . ASP A 1 92 ? 27.488 -55.239 38.798 1.00 40.85 94 ASP A CA 1
ATOM 707 C C . ASP A 1 92 ? 26.465 -55.332 37.679 1.00 38.08 94 ASP A C 1
ATOM 708 O O . ASP A 1 92 ? 25.384 -54.829 37.939 1.00 33.47 94 ASP A O 1
ATOM 713 N N . ASP A 1 93 ? 26.799 -55.870 36.539 1.00 37.01 95 ASP A N 1
ATOM 714 C CA . ASP A 1 93 ? 25.839 -56.136 35.497 1.00 39.15 95 ASP A CA 1
ATOM 715 C C . ASP A 1 93 ? 25.742 -57.674 35.382 1.00 44.10 95 ASP A C 1
ATOM 716 O O . ASP A 1 93 ? 26.418 -58.335 34.570 1.00 43.67 95 ASP A O 1
ATOM 721 N N . PRO A 1 94 ? 24.684 -58.224 35.971 1.00 44.68 96 PRO A N 1
ATOM 722 C CA . PRO A 1 94 ? 24.435 -59.658 35.917 1.00 43.20 96 PRO A CA 1
ATOM 723 C C . PRO A 1 94 ? 24.259 -60.210 34.533 1.00 39.78 96 PRO A C 1
ATOM 724 O O . PRO A 1 94 ? 24.391 -61.428 34.378 1.00 43.38 96 PRO A O 1
ATOM 728 N N . SER A 1 95 ? 23.963 -59.431 33.515 1.00 38.17 97 SER A N 1
ATOM 729 C CA . SER A 1 95 ? 23.687 -59.921 32.191 1.00 40.55 97 SER A CA 1
ATOM 730 C C . SER A 1 95 ? 24.888 -59.950 31.269 1.00 41.46 97 SER A C 1
ATOM 731 O O . SER A 1 95 ? 24.836 -60.448 30.130 1.00 37.09 97 SER A O 1
ATOM 734 N N . ALA A 1 96 ? 26.025 -59.513 31.780 1.00 49.52 98 ALA A N 1
ATOM 735 C CA . ALA A 1 96 ? 27.253 -59.248 31.051 1.00 55.45 98 ALA A CA 1
ATOM 736 C C . ALA A 1 96 ? 27.756 -60.415 30.224 1.00 60.39 98 ALA A C 1
ATOM 737 O O . ALA A 1 96 ? 28.145 -60.226 29.076 1.00 62.35 98 ALA A O 1
ATOM 739 N N . HIS A 1 97 ? 27.772 -61.581 30.838 1.00 67.77 99 HIS A N 1
ATOM 740 C CA . HIS A 1 97 ? 28.258 -62.776 30.177 1.00 77.73 99 HIS A CA 1
ATOM 741 C C . HIS A 1 97 ? 27.232 -63.403 29.255 1.00 80.42 99 HIS A C 1
ATOM 742 O O . HIS A 1 97 ? 27.619 -63.799 28.157 1.00 82.91 99 HIS A O 1
ATOM 749 N N . LEU A 1 98 ? 25.959 -63.432 29.601 1.00 82.65 100 LEU A N 1
ATOM 750 C CA . LEU A 1 98 ? 24.911 -64.132 28.891 1.00 84.64 100 LEU A CA 1
ATOM 751 C C . LEU A 1 98 ? 25.127 -64.232 27.376 1.00 86.25 100 LEU A C 1
ATOM 752 O O . LEU A 1 98 ? 24.606 -65.173 26.752 1.00 88.32 100 LEU A O 1
ATOM 757 N N . LYS A 1 109 ? 31.620 -44.368 38.029 1.00 83.41 111 LYS A N 1
ATOM 758 C CA . LYS A 1 109 ? 31.982 -43.732 39.290 1.00 84.48 111 LYS A CA 1
ATOM 759 C C . LYS A 1 109 ? 33.441 -43.273 39.316 1.00 83.32 111 LYS A C 1
ATOM 760 O O . LYS A 1 109 ? 34.106 -43.033 40.317 1.00 84.49 111 LYS A O 1
ATOM 766 N N . ASP A 1 110 ? 33.954 -42.991 38.138 1.00 78.85 112 ASP A N 1
ATOM 767 C CA . ASP A 1 110 ? 35.177 -42.364 37.757 1.00 73.55 112 ASP A CA 1
ATOM 768 C C . ASP A 1 110 ? 35.422 -40.922 38.184 1.00 70.17 112 ASP A C 1
ATOM 769 O O . ASP A 1 110 ? 36.423 -40.365 37.653 1.00 71.59 112 ASP A O 1
ATOM 774 N N . LEU A 1 111 ? 34.585 -40.170 38.912 1.00 59.74 113 LEU A N 1
ATOM 775 C CA . LEU A 1 111 ? 34.784 -38.739 39.101 1.00 50.74 113 LEU A CA 1
ATOM 776 C C . LEU A 1 111 ? 34.898 -38.267 40.549 1.00 48.35 113 LEU A C 1
ATOM 777 O O . LEU A 1 111 ? 33.916 -38.462 41.269 1.00 48.05 113 LEU A O 1
ATOM 782 N N . SER A 1 112 ? 35.850 -37.361 40.808 1.00 46.36 114 SER A N 1
ATOM 783 C CA . SER A 1 112 ? 35.966 -36.759 42.133 1.00 47.60 114 SER A CA 1
ATOM 784 C C . SER A 1 112 ? 34.975 -35.623 42.397 1.00 42.62 114 SER A C 1
ATOM 785 O O . SER A 1 112 ? 34.603 -34.918 41.450 1.00 43.85 114 SER A O 1
ATOM 788 N N . GLU A 1 113 ? 34.770 -35.266 43.646 1.00 41.97 115 GLU A N 1
ATOM 789 C CA . GLU A 1 113 ? 33.940 -34.102 43.942 1.00 50.07 115 GLU A CA 1
ATOM 790 C C . GLU A 1 113 ? 34.554 -32.822 43.333 1.00 51.62 115 GLU A C 1
ATOM 791 O O . GLU A 1 113 ? 33.888 -32.071 42.614 1.00 51.14 115 GLU A O 1
ATOM 797 N N . ALA A 1 114 ? 35.862 -32.699 43.517 1.00 50.92 116 ALA A N 1
ATOM 798 C CA . ALA A 1 114 ? 36.705 -31.648 43.003 1.00 48.85 116 ALA A CA 1
ATOM 799 C C . ALA A 1 114 ? 36.690 -31.548 41.488 1.00 45.76 116 ALA A C 1
ATOM 800 O O . ALA A 1 114 ? 36.466 -30.441 40.995 1.00 49.89 116 ALA A O 1
ATOM 802 N N . GLN A 1 115 ? 36.686 -32.663 40.758 1.00 41.96 117 GLN A N 1
ATOM 803 C CA . GLN A 1 115 ? 36.510 -32.500 39.322 1.00 39.45 117 GLN A CA 1
ATOM 804 C C . GLN A 1 115 ? 35.113 -32.014 38.925 1.00 35.58 117 GLN A C 1
ATOM 805 O O . GLN A 1 115 ? 34.965 -31.570 37.796 1.00 32.77 117 GLN A O 1
ATOM 811 N N . VAL A 1 116 ? 34.097 -32.178 39.744 1.00 32.10 118 VAL A N 1
ATOM 812 C CA . VAL A 1 116 ? 32.734 -31.842 39.479 1.00 33.83 118 VAL A CA 1
ATOM 813 C C . VAL A 1 116 ? 32.651 -30.331 39.770 1.00 35.34 118 VAL A C 1
ATOM 814 O O . VAL A 1 116 ? 32.148 -29.589 38.931 1.00 32.21 118 VAL A O 1
ATOM 818 N N . GLU A 1 117 ? 33.382 -29.968 40.829 1.00 35.30 119 GLU A N 1
ATOM 819 C CA . GLU A 1 117 ? 33.489 -28.552 41.155 1.00 38.25 119 GLU A CA 1
ATOM 820 C C . GLU A 1 117 ? 34.247 -27.784 40.072 1.00 38.72 119 GLU A C 1
ATOM 821 O O . GLU A 1 117 ? 33.653 -26.845 39.481 1.00 34.18 119 GLU A O 1
ATOM 827 N N . ARG A 1 118 ? 35.364 -28.295 39.554 1.00 36.94 120 ARG A N 1
ATOM 828 C CA . ARG A 1 118 ? 36.057 -27.577 38.490 1.00 38.91 120 ARG A CA 1
ATOM 829 C C . ARG A 1 118 ? 35.217 -27.464 37.226 1.00 38.25 120 ARG A C 1
ATOM 830 O O . ARG A 1 118 ? 35.366 -26.471 36.499 1.00 39.84 120 ARG A O 1
ATOM 838 N N . LEU A 1 119 ? 34.555 -28.575 36.863 1.00 35.86 121 LEU A N 1
ATOM 839 C CA . LEU A 1 119 ? 33.846 -28.597 35.600 1.00 32.44 121 LEU A CA 1
ATOM 840 C C . LEU A 1 119 ? 32.776 -27.483 35.588 1.00 31.09 121 LEU A C 1
ATOM 841 O O . LEU A 1 119 ? 32.686 -26.728 34.649 1.00 28.16 121 LEU A O 1
ATOM 846 N N . LEU A 1 120 ? 31.959 -27.386 36.614 1.00 32.88 122 LEU A N 1
ATOM 847 C CA . LEU A 1 120 ? 30.910 -26.421 36.825 1.00 36.85 122 LEU A CA 1
ATOM 848 C C . LEU A 1 120 ? 31.481 -25.003 36.940 1.00 38.49 122 LEU A C 1
ATOM 849 O O . LEU A 1 120 ? 30.833 -24.045 36.535 1.00 37.31 122 LEU A O 1
ATOM 854 N N . GLN A 1 121 ? 32.686 -24.859 37.485 1.00 37.70 123 GLN A N 1
ATOM 855 C CA . GLN A 1 121 ? 33.432 -23.624 37.468 1.00 37.43 123 GLN A CA 1
ATOM 856 C C . GLN A 1 121 ? 34.163 -23.374 36.152 1.00 35.41 123 GLN A C 1
ATOM 857 O O . GLN A 1 121 ? 34.302 -22.203 35.818 1.00 37.56 123 GLN A O 1
ATOM 863 N N . ALA A 1 122 ? 34.343 -24.329 35.229 1.00 27.55 124 ALA A N 1
ATOM 864 C CA . ALA A 1 122 ? 34.985 -23.937 34.014 1.00 25.44 124 ALA A CA 1
ATOM 865 C C . ALA A 1 122 ? 34.334 -22.801 33.251 1.00 30.86 124 ALA A C 1
ATOM 866 O O . ALA A 1 122 ? 35.158 -22.119 32.606 1.00 38.76 124 ALA A O 1
ATOM 868 N N . PRO A 1 123 ? 33.064 -22.799 32.876 1.00 32.82 125 PRO A N 1
ATOM 869 C CA . PRO A 1 123 ? 32.497 -21.897 31.879 1.00 33.32 125 PRO A CA 1
ATOM 870 C C . PRO A 1 123 ? 32.569 -20.394 32.216 1.00 28.15 125 PRO A C 1
ATOM 871 O O . PRO A 1 123 ? 32.706 -20.007 33.381 1.00 23.16 125 PRO A O 1
ATOM 875 N N . LEU A 1 124 ? 33.066 -19.661 31.259 1.00 25.59 126 LEU A N 1
ATOM 876 C CA . LEU A 1 124 ? 33.497 -18.232 31.445 1.00 27.55 126 LEU A CA 1
ATOM 877 C C . LEU A 1 124 ? 32.194 -17.419 31.373 1.00 24.93 126 LEU A C 1
ATOM 878 O O . LEU A 1 124 ? 31.575 -17.162 30.326 1.00 23.00 126 LEU A O 1
ATOM 883 N N . ILE A 1 125 ? 31.625 -17.063 32.504 1.00 26.98 127 ILE A N 1
ATOM 884 C CA . ILE A 1 125 ? 30.336 -16.442 32.575 1.00 36.05 127 ILE A CA 1
ATOM 885 C C . ILE A 1 125 ? 30.103 -15.027 32.058 1.00 37.24 127 ILE A C 1
ATOM 886 O O . ILE A 1 125 ? 28.907 -14.720 32.095 1.00 39.88 127 ILE A O 1
ATOM 891 N N . ASP A 1 126 ? 30.981 -14.446 31.294 1.00 31.41 128 ASP A N 1
ATOM 892 C CA . ASP A 1 126 ? 30.838 -13.188 30.638 1.00 33.43 128 ASP A CA 1
ATOM 893 C C . ASP A 1 126 ? 30.711 -13.374 29.143 1.00 31.08 128 ASP A C 1
ATOM 894 O O . ASP A 1 126 ? 30.684 -12.399 28.380 1.00 35.17 128 ASP A O 1
ATOM 899 N N . GLN A 1 127 ? 30.926 -14.603 28.691 1.00 29.45 129 GLN A N 1
ATOM 900 C CA . GLN A 1 127 ? 30.595 -14.889 27.284 1.00 31.42 129 GLN A CA 1
ATOM 901 C C . GLN A 1 127 ? 29.193 -15.523 27.294 1.00 31.89 129 GLN A C 1
ATOM 902 O O . GLN A 1 127 ? 28.948 -16.394 28.123 1.00 31.99 129 GLN A O 1
ATOM 908 N N . PRO A 1 128 ? 28.274 -15.002 26.515 1.00 31.05 130 PRO A N 1
ATOM 909 C CA . PRO A 1 128 ? 26.923 -15.466 26.411 1.00 31.39 130 PRO A CA 1
ATOM 910 C C . PRO A 1 128 ? 26.728 -16.958 26.197 1.00 28.64 130 PRO A C 1
ATOM 911 O O . PRO A 1 128 ? 26.074 -17.614 27.005 1.00 23.64 130 PRO A O 1
ATOM 915 N N . LEU A 1 129 ? 27.477 -17.546 25.306 1.00 33.04 131 LEU A N 1
ATOM 916 C CA . LEU A 1 129 ? 27.615 -18.959 25.007 1.00 37.48 131 LEU A CA 1
ATOM 917 C C . LEU A 1 129 ? 27.923 -19.846 26.229 1.00 37.32 131 LEU A C 1
ATOM 918 O O . LEU A 1 129 ? 27.176 -20.765 26.637 1.00 36.54 131 LEU A O 1
ATOM 923 N N . GLU A 1 130 ? 28.860 -19.341 27.021 1.00 33.81 132 GLU A N 1
ATOM 924 C CA . GLU A 1 130 ? 29.425 -20.185 28.087 1.00 33.30 132 GLU A CA 1
ATOM 925 C C . GLU A 1 130 ? 28.550 -20.050 29.310 1.00 30.89 132 GLU A C 1
ATOM 926 O O . GLU A 1 130 ? 28.583 -20.911 30.205 1.00 30.75 132 GLU A O 1
ATOM 932 N N . LEU A 1 131 ? 27.776 -18.940 29.304 1.00 27.25 133 LEU A N 1
ATOM 933 C CA . LEU A 1 131 ? 26.864 -18.788 30.459 1.00 28.71 133 LEU A CA 1
ATOM 934 C C . LEU A 1 131 ? 25.559 -19.546 30.151 1.00 22.99 133 LEU A C 1
ATOM 935 O O . LEU A 1 131 ? 25.071 -20.180 31.053 1.00 23.79 133 LEU A O 1
ATOM 940 N N . ARG A 1 132 ? 25.270 -19.802 28.895 1.00 18.58 134 ARG A N 1
ATOM 941 C CA . ARG A 1 132 ? 24.248 -20.756 28.523 1.00 25.07 134 ARG A CA 1
ATOM 942 C C . ARG A 1 132 ? 24.697 -22.123 29.083 1.00 28.15 134 ARG A C 1
ATOM 943 O O . ARG A 1 132 ? 24.055 -22.707 29.992 1.00 26.29 134 ARG A O 1
ATOM 951 N N . ASP A 1 133 ? 25.942 -22.424 28.692 1.00 26.47 135 ASP A N 1
ATOM 952 C CA . ASP A 1 133 ? 26.550 -23.683 29.090 1.00 27.19 135 ASP A CA 1
ATOM 953 C C . ASP A 1 133 ? 26.606 -23.703 30.608 1.00 25.56 135 ASP A C 1
ATOM 954 O O . ASP A 1 133 ? 26.094 -24.714 31.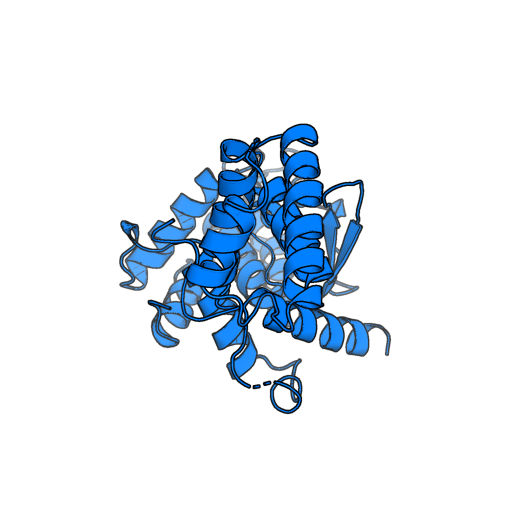149 1.00 28.50 135 ASP A O 1
ATOM 959 N N . LYS A 1 134 ? 26.915 -22.607 31.298 1.00 20.83 136 LYS A N 1
ATOM 960 C CA . LYS A 1 134 ? 26.845 -22.771 32.766 1.00 21.06 136 LYS A CA 1
ATOM 961 C C . LYS A 1 134 ? 25.438 -23.136 33.271 1.00 22.76 136 LYS A C 1
ATOM 962 O O . LYS A 1 134 ? 25.236 -23.681 34.373 1.00 19.31 136 LYS A O 1
ATOM 968 N N . ALA A 1 135 ? 24.444 -22.492 32.643 1.00 29.08 137 ALA A N 1
ATOM 969 C CA . ALA A 1 135 ? 23.051 -22.583 33.118 1.00 31.27 137 ALA A CA 1
ATOM 970 C C . ALA A 1 135 ? 22.533 -24.036 32.917 1.00 21.08 137 ALA A C 1
ATOM 971 O O . ALA A 1 135 ? 22.134 -24.536 33.942 1.00 20.29 137 ALA A O 1
ATOM 973 N N . MET A 1 136 ? 22.787 -24.567 31.763 1.00 14.42 138 MET A N 1
ATOM 974 C CA . MET A 1 136 ? 22.464 -25.932 31.425 1.00 24.65 138 MET A CA 1
ATOM 975 C C . MET A 1 136 ? 23.117 -26.980 32.332 1.00 27.49 138 MET A C 1
ATOM 976 O O . MET A 1 136 ? 22.382 -27.715 33.010 1.00 30.21 138 MET A O 1
ATOM 981 N N . LEU A 1 137 ? 24.359 -26.726 32.709 1.00 30.40 139 LEU A N 1
ATOM 982 C CA . LEU A 1 137 ? 25.110 -27.535 33.659 1.00 30.08 139 LEU A CA 1
ATOM 983 C C . LEU A 1 137 ? 24.578 -27.439 35.079 1.00 27.82 139 LEU A C 1
ATOM 984 O O . LEU A 1 137 ? 24.525 -28.467 35.753 1.00 26.79 139 LEU A O 1
ATOM 989 N N . GLU A 1 138 ? 24.193 -26.267 35.546 1.00 27.76 140 GLU A N 1
ATOM 990 C CA . GLU A 1 138 ? 23.591 -26.157 36.866 1.00 30.98 140 GLU A CA 1
ATOM 991 C C . GLU A 1 138 ? 22.142 -26.698 36.975 1.00 26.26 140 GLU A C 1
ATOM 992 O O . GLU A 1 138 ? 21.710 -27.085 38.060 1.00 21.50 140 GLU A O 1
ATOM 998 N N . VAL A 1 139 ? 21.399 -26.753 35.899 1.00 21.93 141 VAL A N 1
ATOM 999 C CA . VAL A 1 139 ? 20.169 -27.458 35.715 1.00 28.69 141 VAL A CA 1
ATOM 1000 C C . VAL A 1 139 ? 20.396 -28.980 35.711 1.00 29.50 141 VAL A C 1
ATOM 1001 O O . VAL A 1 139 ? 19.835 -29.625 36.604 1.00 30.77 141 VAL A O 1
ATOM 1005 N N . LEU A 1 140 ? 21.302 -29.510 34.911 1.00 25.91 142 LEU A N 1
ATOM 1006 C CA . LEU A 1 140 ? 21.727 -30.883 34.969 1.00 29.12 142 LEU A CA 1
ATOM 1007 C C . LEU A 1 140 ? 22.115 -31.240 36.404 1.00 30.75 142 LEU A C 1
ATOM 1008 O O . LEU A 1 140 ? 21.367 -31.991 37.056 1.00 36.23 142 LEU A O 1
ATOM 1013 N N . TYR A 1 141 ? 22.900 -30.399 37.060 1.00 27.53 143 TYR A N 1
ATOM 1014 C CA . TYR A 1 141 ? 23.417 -30.825 38.348 1.00 26.00 143 TYR A CA 1
ATOM 1015 C C . TYR A 1 141 ? 22.275 -30.868 39.345 1.00 27.54 143 TYR A C 1
ATOM 1016 O O . TYR A 1 141 ? 22.333 -31.627 40.330 1.00 26.09 143 TYR A O 1
ATOM 1025 N N . ALA A 1 142 ? 21.322 -29.948 39.269 1.00 28.86 144 ALA A N 1
ATOM 1026 C CA . ALA A 1 142 ? 20.267 -29.876 40.281 1.00 29.33 144 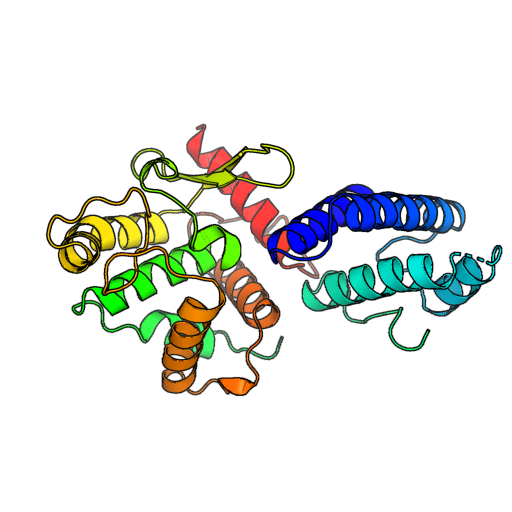ALA A CA 1
ATOM 1027 C C . ALA A 1 142 ? 19.091 -30.830 40.031 1.00 25.92 144 ALA A C 1
ATOM 1028 O O . ALA A 1 142 ? 18.452 -31.187 41.013 1.00 23.42 144 ALA A O 1
ATOM 1030 N N . THR A 1 143 ? 18.551 -30.899 38.831 1.00 27.82 145 THR A N 1
ATOM 1031 C CA . THR A 1 143 ? 17.321 -31.600 38.536 1.00 29.50 145 THR A CA 1
ATOM 1032 C C . THR A 1 143 ? 17.530 -33.077 38.220 1.00 31.80 145 THR A C 1
ATOM 1033 O O . THR A 1 143 ? 16.805 -33.952 38.651 1.00 34.53 145 THR A O 1
ATOM 1037 N N . GLY A 1 144 ? 18.647 -33.369 37.569 1.00 31.39 146 GLY A N 1
ATOM 1038 C CA . GLY A 1 144 ? 19.023 -34.727 37.209 1.00 27.72 146 GLY A CA 1
ATOM 1039 C C . GLY A 1 144 ? 18.522 -34.989 35.804 1.00 28.00 146 GLY A C 1
ATOM 1040 O O . GLY A 1 144 ? 18.650 -36.093 35.313 1.00 30.98 146 GLY A O 1
ATOM 1041 N N . LEU A 1 145 ? 17.920 -33.987 35.172 1.00 27.58 147 LEU A N 1
ATOM 1042 C CA . LEU A 1 145 ? 17.483 -34.124 33.809 1.00 28.39 147 LEU A CA 1
ATOM 1043 C C . LEU A 1 145 ? 18.661 -34.709 33.017 1.00 27.44 147 LEU A C 1
ATOM 1044 O O . LEU A 1 145 ? 19.804 -34.420 33.361 1.00 31.69 147 LEU A O 1
ATOM 1049 N N . ARG A 1 146 ? 18.385 -35.217 31.839 1.00 22.51 148 ARG A N 1
ATOM 1050 C CA . ARG A 1 146 ? 19.348 -35.690 30.914 1.00 24.91 148 ARG A CA 1
ATOM 1051 C C . ARG A 1 146 ? 19.577 -34.565 29.902 1.00 32.00 148 ARG A C 1
ATOM 1052 O O . ARG A 1 146 ? 18.705 -33.724 29.713 1.00 31.57 148 ARG A O 1
ATOM 1060 N N . VAL A 1 147 ? 20.721 -34.666 29.193 1.00 30.71 149 VAL A N 1
ATOM 1061 C CA . VAL A 1 147 ? 21.085 -33.664 28.230 1.00 29.87 149 VAL A CA 1
ATOM 1062 C C . VAL A 1 147 ? 19.920 -33.548 27.273 1.00 33.74 149 VAL A C 1
ATOM 1063 O O . VAL A 1 147 ? 19.461 -32.446 26.971 1.00 38.11 149 VAL A O 1
ATOM 1067 N N . SER A 1 148 ? 19.496 -34.680 26.749 1.00 33.72 150 SER A N 1
ATOM 1068 C CA . SER A 1 148 ? 18.342 -34.894 25.916 1.00 33.51 150 SER A CA 1
ATOM 1069 C C . SER A 1 148 ? 17.095 -34.090 26.315 1.00 28.64 150 SER A C 1
ATOM 1070 O O . SER A 1 148 ? 16.420 -33.561 25.439 1.00 26.75 150 SER A O 1
ATOM 1073 N N . GLU A 1 149 ? 16.816 -34.038 27.608 1.00 22.10 151 GLU A N 1
ATOM 1074 C CA . GLU A 1 149 ? 15.710 -33.258 28.075 1.00 27.45 151 GLU A CA 1
ATOM 1075 C C . GLU A 1 149 ? 16.057 -31.777 28.138 1.00 31.06 151 GLU A C 1
ATOM 1076 O O . GLU A 1 149 ? 15.150 -30.954 28.314 1.00 35.60 151 GLU A O 1
ATOM 1082 N N . LEU A 1 150 ? 17.317 -31.366 28.292 1.00 34.01 152 LEU A N 1
ATOM 1083 C CA . LEU A 1 150 ? 17.661 -29.975 28.563 1.00 36.40 152 LEU A CA 1
ATOM 1084 C C . LEU A 1 150 ? 17.556 -29.129 27.284 1.00 35.24 152 LEU A C 1
ATOM 1085 O O . LEU A 1 150 ? 17.050 -28.044 27.208 1.00 27.06 152 LEU A O 1
ATOM 1090 N N . VAL A 1 151 ? 17.822 -29.823 26.200 1.00 35.05 153 VAL A N 1
ATOM 1091 C CA . VAL A 1 151 ? 18.079 -29.272 24.881 1.00 32.61 153 VAL A CA 1
ATOM 1092 C C . VAL A 1 151 ? 16.829 -28.941 24.157 1.00 33.56 153 VAL A C 1
ATOM 1093 O O . VAL A 1 151 ? 16.870 -28.388 23.064 1.00 37.32 153 VAL A O 1
ATOM 1097 N N . GLY A 1 152 ? 15.685 -29.494 24.538 1.00 38.77 154 GLY A N 1
ATOM 1098 C CA . GLY A 1 152 ? 14.465 -29.304 23.739 1.00 36.22 154 GLY A CA 1
ATOM 1099 C C . GLY A 1 152 ? 13.539 -28.449 24.620 1.00 37.63 154 GLY A C 1
ATOM 1100 O O . GLY A 1 152 ? 12.458 -28.035 24.242 1.00 39.60 154 GLY A O 1
ATOM 1101 N N . LEU A 1 153 ? 13.962 -28.220 25.840 1.00 34.95 155 LEU A N 1
ATOM 1102 C CA . LEU A 1 153 ? 13.228 -27.329 26.744 1.00 38.21 155 LEU A CA 1
ATOM 1103 C C . LEU A 1 153 ? 12.959 -26.013 25.992 1.00 38.88 155 LEU A C 1
ATOM 1104 O O . LEU A 1 153 ? 13.734 -25.501 25.165 1.00 39.09 155 LEU A O 1
ATOM 1109 N N . THR A 1 154 ? 11.737 -25.510 26.046 1.00 39.05 156 THR A N 1
ATOM 1110 C CA . THR A 1 154 ? 11.387 -24.238 25.421 1.00 40.15 156 THR A CA 1
ATOM 1111 C C . THR A 1 154 ? 11.229 -23.148 26.483 1.00 38.02 156 THR A C 1
ATOM 1112 O O . THR A 1 154 ? 11.207 -23.398 27.696 1.00 31.27 156 THR A O 1
ATOM 1116 N N . MET A 1 155 ? 11.031 -21.909 26.007 1.00 39.56 157 MET A N 1
ATOM 1117 C CA . MET A 1 155 ? 10.813 -20.785 26.944 1.00 41.00 157 MET A CA 1
ATOM 1118 C C . MET A 1 155 ? 9.517 -20.992 27.717 1.00 40.90 157 MET A C 1
ATOM 1119 O O . MET A 1 155 ? 9.459 -20.690 28.921 1.00 39.35 157 MET A O 1
ATOM 1124 N N . SER A 1 156 ? 8.579 -21.732 27.097 1.00 38.70 158 SER A N 1
ATOM 1125 C CA . SER A 1 156 ? 7.388 -22.217 27.760 1.00 40.77 158 SER A CA 1
ATOM 1126 C C . SER A 1 156 ? 7.576 -23.289 28.816 1.00 37.29 158 SER A C 1
ATOM 1127 O O . SER A 1 156 ? 6.546 -23.476 29.473 1.00 40.08 158 SER A O 1
ATOM 1130 N N . ASP A 1 157 ? 8.723 -23.937 28.962 1.00 31.92 159 ASP A N 1
ATOM 1131 C CA . ASP A 1 157 ? 8.831 -25.037 29.918 1.00 27.80 159 ASP A CA 1
ATOM 1132 C C . ASP A 1 157 ? 9.340 -24.543 31.224 1.00 26.57 159 ASP A C 1
ATOM 1133 O O . ASP A 1 157 ? 9.524 -25.269 32.197 1.00 29.20 159 ASP A O 1
ATOM 1138 N N . ILE A 1 158 ? 9.471 -23.228 31.343 1.00 31.34 160 ILE A N 1
ATOM 1139 C CA . ILE A 1 158 ? 10.143 -22.711 32.553 1.00 35.10 160 ILE A CA 1
ATOM 1140 C C . ILE A 1 158 ? 9.390 -21.659 33.315 1.00 33.39 160 ILE A C 1
ATOM 1141 O O . ILE A 1 158 ? 8.691 -20.787 32.832 1.00 33.56 160 ILE A O 1
ATOM 1146 N N . SER A 1 159 ? 9.506 -21.726 34.632 1.00 33.22 161 SER A N 1
ATOM 1147 C CA . SER A 1 159 ? 8.932 -20.785 35.547 1.00 25.54 161 SER A CA 1
ATOM 1148 C C . SER A 1 159 ? 9.946 -20.668 36.671 1.00 28.15 161 SER A C 1
ATOM 1149 O O . SER A 1 159 ? 9.836 -21.291 37.730 1.00 31.15 161 SER A O 1
ATOM 1152 N N . LEU A 1 160 ? 10.756 -19.603 36.563 1.00 32.30 162 LEU A N 1
ATOM 1153 C CA . LEU A 1 160 ? 11.680 -19.268 37.662 1.00 33.13 162 LEU A CA 1
ATOM 1154 C C . LEU A 1 160 ? 10.934 -18.762 38.873 1.00 34.21 162 LEU A C 1
ATOM 1155 O O . LEU A 1 160 ? 11.358 -18.939 40.032 1.00 31.96 162 LEU A O 1
ATOM 1160 N N . ARG A 1 161 ? 9.782 -18.081 38.636 1.00 36.40 163 ARG A N 1
ATOM 1161 C CA . ARG A 1 161 ? 9.098 -17.610 39.860 1.00 41.71 163 ARG A CA 1
ATOM 1162 C C . ARG A 1 161 ? 8.438 -18.805 40.537 1.00 41.61 163 ARG A C 1
ATOM 1163 O O . ARG A 1 161 ? 8.679 -18.874 41.749 1.00 44.57 163 ARG A O 1
ATOM 1171 N N . GLN A 1 162 ? 8.034 -19.843 39.790 1.00 40.23 164 GLN A N 1
ATOM 1172 C CA . GLN A 1 162 ? 7.648 -21.055 40.533 1.00 42.21 164 GLN A CA 1
ATOM 1173 C C . GLN A 1 162 ? 8.901 -21.879 40.859 1.00 39.44 164 GLN A C 1
ATOM 1174 O O . GLN A 1 162 ? 8.843 -22.647 41.834 1.00 45.14 164 GLN A O 1
ATOM 1180 N N . GLY A 1 163 ? 10.005 -21.790 40.133 1.00 31.51 165 GLY A N 1
ATOM 1181 C CA . GLY A 1 163 ? 11.199 -22.542 40.556 1.00 28.90 165 GLY A CA 1
ATOM 1182 C C . GLY A 1 163 ? 11.155 -23.953 39.924 1.00 26.83 165 GLY A C 1
ATOM 1183 O O . GLY A 1 163 ? 11.473 -24.943 40.634 1.00 16.81 165 GLY A O 1
ATOM 1184 N N . VAL A 1 164 ? 10.626 -24.094 38.708 1.00 16.41 166 VAL A N 1
ATOM 1185 C CA . VAL A 1 164 ? 10.347 -25.412 38.237 1.00 21.85 166 VAL A CA 1
ATOM 1186 C C . VAL A 1 164 ? 10.526 -25.378 36.725 1.00 26.38 166 VAL A C 1
ATOM 1187 O O . VAL A 1 164 ? 10.287 -24.309 36.166 1.00 25.11 166 VAL A O 1
ATOM 1191 N N . VAL A 1 165 ? 10.766 -26.530 36.131 1.00 29.30 167 VAL A N 1
ATOM 1192 C CA . VAL A 1 165 ? 10.833 -26.650 34.677 1.00 33.03 167 VAL A CA 1
ATOM 1193 C C . VAL A 1 165 ? 9.941 -27.846 34.308 1.00 36.94 167 VAL A C 1
ATOM 1194 O O . VAL A 1 165 ? 9.694 -28.792 35.090 1.00 37.95 167 VAL A O 1
ATOM 1198 N N . ARG A 1 166 ? 9.380 -27.809 33.119 1.00 34.34 168 ARG A N 1
ATOM 1199 C CA . ARG A 1 166 ? 8.315 -28.709 32.776 1.00 36.22 168 ARG A CA 1
ATOM 1200 C C . ARG A 1 166 ? 8.931 -29.700 31.769 1.00 35.68 168 ARG A C 1
ATOM 1201 O O . ARG A 1 166 ? 9.301 -29.198 30.710 1.00 28.37 168 ARG A O 1
ATOM 1209 N N . VAL A 1 167 ? 8.939 -30.984 32.162 1.00 33.59 169 VAL A N 1
ATOM 1210 C CA . VAL A 1 167 ? 9.615 -31.932 31.287 1.00 40.07 169 VAL A CA 1
ATOM 1211 C C . VAL A 1 167 ? 8.632 -32.823 30.550 1.00 42.23 169 VAL A C 1
ATOM 1212 O O . VAL A 1 167 ? 8.012 -33.678 31.170 1.00 42.87 169 VAL A O 1
ATOM 1216 N N . ILE A 1 168 ? 8.780 -32.870 29.238 1.00 47.86 170 ILE A N 1
ATOM 1217 C CA . ILE A 1 168 ? 7.925 -33.786 28.458 1.00 54.81 170 ILE A CA 1
ATOM 1218 C C . ILE A 1 168 ? 8.588 -35.154 28.432 1.00 55.41 170 ILE A C 1
ATOM 1219 O O . ILE A 1 168 ? 9.803 -35.255 28.551 1.00 55.89 170 ILE A O 1
ATOM 1224 N N . GLY A 1 169 ? 7.764 -36.184 28.395 1.00 57.33 171 GLY A N 1
ATOM 1225 C CA . GLY A 1 169 ? 8.195 -37.559 28.424 1.00 58.24 171 GLY A CA 1
ATOM 1226 C C . GLY A 1 169 ? 7.446 -38.436 27.428 1.00 60.88 171 GLY A C 1
ATOM 1227 O O . GLY A 1 169 ? 6.795 -38.007 26.480 1.00 58.42 171 GLY A O 1
ATOM 1228 N N . LYS A 1 170 ? 7.728 -39.729 27.566 1.00 66.20 172 LYS A N 1
ATOM 1229 C CA . LYS A 1 170 ? 7.125 -40.765 26.717 1.00 71.06 172 LYS A CA 1
ATOM 1230 C C . LYS A 1 170 ? 5.663 -40.889 27.144 1.00 74.35 172 LYS A C 1
ATOM 1231 O O . LYS A 1 170 ? 5.304 -41.298 28.235 1.00 72.54 172 LYS A O 1
ATOM 1237 N N . GLY A 1 171 ? 4.842 -40.450 26.215 1.00 78.54 173 GLY A N 1
ATOM 1238 C CA . GLY A 1 171 ? 3.381 -40.372 26.276 1.00 81.14 173 GLY A CA 1
ATOM 1239 C C . GLY A 1 171 ? 3.112 -38.949 25.743 1.00 82.76 173 GLY A C 1
ATOM 1240 O O . GLY A 1 171 ? 3.584 -38.472 24.707 1.00 85.48 173 GLY A O 1
ATOM 1241 N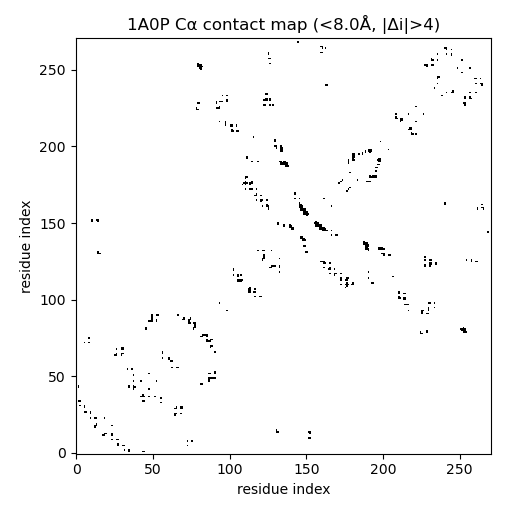 N . ASN A 1 172 ? 2.438 -38.169 26.546 1.00 81.31 174 ASN A N 1
ATOM 1242 C CA . ASN A 1 172 ? 2.643 -36.736 26.674 1.00 78.31 174 ASN A CA 1
ATOM 1243 C C . ASN A 1 172 ? 2.524 -36.611 28.197 1.00 73.51 174 ASN A C 1
ATOM 1244 O O . ASN A 1 172 ? 1.607 -36.118 28.812 1.00 76.09 174 ASN A O 1
ATOM 1249 N N . LYS A 1 173 ? 3.540 -37.281 28.757 1.00 65.14 175 LYS A N 1
ATOM 1250 C CA . LYS A 1 173 ? 3.746 -37.327 30.181 1.00 57.56 175 LYS A CA 1
ATOM 1251 C C . LYS A 1 173 ? 4.579 -36.056 30.456 1.00 52.14 175 LYS A C 1
ATOM 1252 O O . LYS A 1 173 ? 5.565 -35.829 29.761 1.00 50.89 175 LYS A O 1
ATOM 1258 N N . GLU A 1 174 ? 3.924 -35.078 31.070 1.00 43.61 176 GLU A N 1
ATOM 1259 C CA . GLU A 1 174 ? 4.506 -33.826 31.448 1.00 34.27 176 GLU A CA 1
ATOM 1260 C C . GLU A 1 174 ? 4.676 -33.802 32.944 1.00 31.90 176 GLU A C 1
ATOM 1261 O O . GLU A 1 174 ? 3.882 -34.419 33.626 1.00 32.20 176 GLU A O 1
ATOM 1267 N N . ARG A 1 175 ? 5.874 -33.465 33.411 1.00 30.31 177 ARG A N 1
ATOM 1268 C CA . ARG A 1 175 ? 5.964 -33.353 34.864 1.00 28.05 177 ARG A CA 1
ATOM 1269 C C . ARG A 1 175 ? 6.807 -32.113 35.142 1.00 30.79 177 ARG A C 1
ATOM 1270 O O . ARG A 1 175 ? 7.439 -31.597 34.228 1.00 32.17 177 ARG A O 1
ATOM 1278 N N . LEU A 1 176 ? 6.877 -31.779 36.406 1.00 28.28 178 LEU A N 1
ATOM 1279 C CA . LEU A 1 176 ? 7.452 -30.546 36.831 1.00 33.43 178 LEU A CA 1
ATOM 1280 C C . LEU A 1 176 ? 8.648 -30.963 37.690 1.00 35.30 178 LEU A C 1
ATOM 1281 O O . LEU A 1 176 ? 8.475 -31.787 38.601 1.00 35.75 178 LEU A O 1
ATOM 1286 N N . VAL A 1 177 ? 9.846 -30.473 37.318 1.00 34.72 179 VAL A N 1
ATOM 1287 C CA . VAL A 1 177 ? 10.934 -30.834 38.274 1.00 34.07 179 VAL A CA 1
ATOM 1288 C C . VAL A 1 177 ? 11.493 -29.546 38.839 1.00 32.95 179 VAL A C 1
ATOM 1289 O O . VAL A 1 177 ? 11.608 -28.606 38.059 1.00 37.11 179 VAL A O 1
ATOM 1293 N N . PRO A 1 178 ? 11.329 -29.346 40.148 1.00 30.69 180 PRO A N 1
ATOM 1294 C CA . PRO A 1 178 ? 11.914 -28.227 40.839 1.00 33.27 180 PRO A CA 1
ATOM 1295 C C . PRO A 1 178 ? 13.393 -27.996 40.506 1.00 35.89 180 PRO A C 1
ATOM 1296 O O . PRO A 1 178 ? 14.098 -28.956 40.232 1.00 34.60 180 PRO A O 1
ATOM 1300 N N . LEU A 1 179 ? 13.799 -26.728 40.342 1.00 36.94 181 LEU A N 1
ATOM 1301 C CA . LEU A 1 179 ? 15.176 -26.415 40.029 1.00 34.56 181 LEU A CA 1
ATOM 1302 C C . LEU A 1 179 ? 16.040 -26.110 41.239 1.00 32.01 181 LEU A C 1
ATOM 1303 O O . LEU A 1 179 ? 17.205 -26.458 41.213 1.00 33.46 181 LEU A O 1
ATOM 1308 N N . GLY A 1 180 ? 15.522 -25.610 42.332 1.00 33.95 182 GLY A N 1
ATOM 1309 C CA . GLY A 1 180 ? 16.330 -25.246 43.495 1.00 33.76 182 GLY A CA 1
ATOM 1310 C C . GLY A 1 180 ? 16.847 -23.789 43.254 1.00 31.60 182 GLY A C 1
ATOM 1311 O O . GLY A 1 180 ? 16.851 -23.225 42.168 1.00 25.80 182 GLY A O 1
ATOM 1312 N N . GLU A 1 181 ? 17.349 -23.199 44.313 1.00 34.58 183 GLU A N 1
ATOM 1313 C CA . GLU A 1 181 ? 17.828 -21.832 44.356 1.00 43.10 183 GLU A CA 1
ATOM 1314 C C . GLU A 1 181 ? 18.961 -21.492 43.397 1.00 42.13 183 GLU A C 1
ATOM 1315 O O . GLU A 1 181 ? 18.917 -20.469 42.697 1.00 42.41 183 GLU A O 1
ATOM 1321 N N . GLU A 1 182 ? 19.968 -22.347 43.371 1.00 38.18 184 GLU A N 1
ATOM 1322 C CA . GLU A 1 182 ? 21.150 -22.078 42.551 1.00 33.43 184 GLU A CA 1
ATOM 1323 C C . GLU A 1 182 ? 20.840 -22.184 41.084 1.00 32.28 184 GLU A C 1
ATOM 1324 O O . GLU A 1 182 ? 21.268 -21.316 40.311 1.00 33.75 184 GLU A O 1
ATOM 1330 N N . ALA A 1 183 ? 19.973 -23.126 40.662 1.00 28.30 185 ALA A N 1
ATOM 1331 C CA . ALA A 1 183 ? 19.756 -23.264 39.232 1.00 24.43 185 ALA A CA 1
ATOM 1332 C C . ALA A 1 183 ? 18.887 -22.097 38.813 1.00 24.92 185 ALA A C 1
ATOM 1333 O O . ALA A 1 183 ? 19.096 -21.568 37.724 1.00 25.94 185 ALA A O 1
ATOM 1335 N N . VAL A 1 184 ? 17.936 -21.722 39.653 1.00 29.59 186 VAL A N 1
ATOM 1336 C CA . VAL A 1 184 ? 17.056 -20.591 39.344 1.00 34.22 186 VAL A CA 1
ATOM 1337 C C . VAL A 1 184 ? 17.905 -19.327 39.122 1.00 29.58 186 VAL A C 1
ATOM 1338 O O . VAL A 1 184 ? 17.748 -18.684 38.079 1.00 26.78 186 VAL A O 1
ATOM 1342 N N . TYR A 1 185 ? 18.780 -19.107 40.098 1.00 28.10 187 TYR A N 1
ATOM 1343 C CA . TYR A 1 185 ? 19.758 -18.026 39.986 1.00 33.60 187 TYR A CA 1
ATOM 1344 C C . TYR A 1 185 ? 20.517 -18.103 38.668 1.00 36.17 187 TYR A C 1
ATOM 1345 O O . TYR A 1 185 ? 20.507 -17.121 37.885 1.00 37.62 187 TYR A O 1
ATOM 1354 N N . TRP A 1 186 ? 21.188 -19.230 38.365 1.00 31.12 188 TRP A N 1
ATOM 1355 C CA . TRP A 1 186 ? 21.949 -19.231 37.104 1.00 35.21 188 TRP A CA 1
ATOM 1356 C C . TRP A 1 186 ? 21.071 -18.967 35.912 1.00 35.12 188 TRP A C 1
ATOM 1357 O O . TRP A 1 186 ? 21.516 -18.415 34.903 1.00 42.71 188 TRP A O 1
ATOM 1368 N N . LEU A 1 187 ? 19.882 -19.547 35.900 1.00 33.64 189 LEU A N 1
ATOM 1369 C CA . LEU A 1 187 ? 18.917 -19.429 34.822 1.00 26.95 189 LEU A CA 1
ATOM 1370 C C . LEU A 1 187 ? 18.471 -17.984 34.618 1.00 22.97 189 LEU A C 1
ATOM 1371 O O . LEU A 1 187 ? 18.487 -17.475 33.498 1.00 23.83 189 LEU A O 1
ATOM 1376 N N . GLU A 1 188 ? 18.261 -17.278 35.710 1.00 22.83 190 GLU A N 1
ATOM 1377 C CA . GLU A 1 188 ? 17.982 -15.855 35.788 1.00 28.91 190 GLU A CA 1
ATOM 1378 C C . GLU A 1 188 ? 19.056 -14.977 35.138 1.00 31.03 190 GLU A C 1
ATOM 1379 O O . GLU A 1 188 ? 18.822 -14.286 34.111 1.00 27.96 190 GLU A O 1
ATOM 1385 N N . THR A 1 189 ? 20.306 -15.162 35.627 1.00 30.43 191 THR A N 1
ATOM 1386 C CA . THR A 1 189 ? 21.506 -14.541 35.078 1.00 23.76 191 THR A CA 1
ATOM 1387 C C . THR A 1 189 ? 21.685 -14.899 33.615 1.00 25.16 191 THR A C 1
ATOM 1388 O O . THR A 1 189 ? 21.799 -13.988 32.750 1.00 23.77 191 THR A O 1
ATOM 1392 N N . TYR A 1 190 ? 21.382 -16.188 33.314 1.00 21.99 192 TYR A N 1
ATOM 1393 C CA . TYR A 1 190 ? 21.381 -16.499 31.861 1.00 25.74 192 TYR A CA 1
ATOM 1394 C C . TYR A 1 190 ? 20.237 -15.835 31.122 1.00 26.52 192 TYR A C 1
ATOM 1395 O O . TYR A 1 190 ? 20.417 -15.590 29.902 1.00 30.61 192 TYR A O 1
ATOM 1404 N N . LEU A 1 191 ? 19.051 -15.609 31.718 1.00 27.39 193 LEU A N 1
ATOM 1405 C CA . LEU A 1 191 ? 18.031 -14.994 30.837 1.00 34.32 193 LEU A CA 1
ATOM 1406 C C . LEU A 1 191 ? 18.285 -13.527 30.541 1.00 35.54 193 LEU A C 1
ATOM 1407 O O . LEU A 1 191 ? 17.981 -13.066 29.460 1.00 32.76 193 LEU A O 1
ATOM 1412 N N . GLU A 1 192 ? 18.925 -12.846 31.480 1.00 37.41 194 GLU A N 1
ATOM 1413 C CA . GLU A 1 192 ? 19.460 -11.513 31.330 1.00 39.87 194 GLU A CA 1
ATOM 1414 C C . GLU A 1 192 ? 20.739 -11.399 30.529 1.00 43.47 194 GLU A C 1
ATOM 1415 O O . GLU A 1 192 ? 20.781 -10.646 29.538 1.00 47.31 194 GLU A O 1
ATOM 1421 N N . HIS A 1 193 ? 21.822 -12.112 30.864 1.00 41.84 195 HIS A N 1
ATOM 1422 C CA . HIS A 1 193 ? 23.062 -11.877 30.127 1.00 39.14 195 HIS A CA 1
ATOM 1423 C C . HIS A 1 193 ? 23.473 -12.872 29.074 1.00 37.63 195 HIS A C 1
ATOM 1424 O O . HIS A 1 193 ? 24.679 -12.864 28.831 1.00 37.33 195 HIS A O 1
ATOM 1431 N N . GLY A 1 194 ? 22.720 -13.847 28.619 1.00 35.89 196 GLY A N 1
ATOM 1432 C CA . GLY A 1 194 ? 23.231 -14.874 27.758 1.00 30.04 196 GLY A CA 1
ATOM 1433 C C . GLY A 1 194 ? 22.305 -15.087 26.585 1.00 29.95 196 GLY A C 1
ATOM 1434 O O . GLY A 1 194 ? 22.628 -14.726 25.453 1.00 26.68 196 GLY A O 1
ATOM 1435 N N . ARG A 1 195 ? 21.058 -15.480 26.924 1.00 25.22 197 ARG A N 1
ATOM 1436 C CA . ARG A 1 195 ? 20.129 -15.913 25.867 1.00 21.07 197 ARG A CA 1
ATOM 1437 C C . ARG A 1 195 ? 19.938 -14.851 24.805 1.00 23.26 197 ARG A C 1
ATOM 1438 O O . ARG A 1 195 ? 20.120 -15.115 23.613 1.00 26.19 197 ARG A O 1
ATOM 1446 N N . PRO A 1 196 ? 19.646 -13.621 25.256 1.00 22.45 198 PRO A N 1
ATOM 1447 C CA . PRO A 1 196 ? 19.410 -12.484 24.406 1.00 22.56 198 PRO A CA 1
ATOM 1448 C C . PRO A 1 196 ? 20.509 -12.097 23.452 1.00 22.87 198 PRO A C 1
ATOM 1449 O O . PRO A 1 196 ? 20.325 -11.740 22.281 1.00 24.10 198 PRO A O 1
ATOM 1453 N N . TRP A 1 197 ? 21.728 -12.283 23.916 1.00 25.67 199 TRP A N 1
ATOM 1454 C CA . TRP A 1 197 ? 22.943 -12.153 23.114 1.00 28.01 199 TRP A CA 1
ATOM 1455 C C . TRP A 1 197 ? 23.169 -13.319 22.179 1.00 28.88 199 TRP A C 1
ATOM 1456 O O . TRP A 1 197 ? 23.627 -13.132 21.035 1.00 29.69 199 TRP A O 1
ATOM 1467 N N . LEU A 1 198 ? 22.599 -14.501 22.464 1.00 32.48 200 LEU A N 1
ATOM 1468 C CA . LEU A 1 198 ? 22.600 -15.576 21.471 1.00 29.77 200 LEU A CA 1
ATOM 1469 C C . LEU A 1 198 ? 21.537 -15.387 20.430 1.00 30.09 200 LEU A C 1
ATOM 1470 O O . LEU A 1 198 ? 21.707 -15.857 19.306 1.00 30.19 200 LEU A O 1
ATOM 1475 N N . LEU A 1 199 ? 20.458 -14.705 20.755 1.00 36.42 201 LEU A N 1
ATOM 1476 C CA . LEU A 1 199 ? 19.406 -14.570 19.725 1.00 42.54 201 LEU A CA 1
ATOM 1477 C C . LEU A 1 199 ? 19.538 -13.365 18.839 1.00 44.92 201 LEU A C 1
ATOM 1478 O O . LEU A 1 199 ? 19.106 -13.434 17.675 1.00 45.96 201 LEU A O 1
ATOM 1483 N N . ASN A 1 200 ? 20.042 -12.259 19.385 1.00 48.84 202 ASN A N 1
ATOM 1484 C CA . ASN A 1 200 ? 19.967 -10.982 18.652 1.00 55.08 202 ASN A CA 1
ATOM 1485 C C . ASN A 1 200 ? 18.596 -10.761 18.019 1.00 55.11 202 ASN A C 1
ATOM 1486 O O . ASN A 1 200 ? 18.476 -10.798 16.780 1.00 53.51 202 ASN A O 1
ATOM 1491 N N . GLY A 1 201 ? 17.554 -10.679 18.832 1.00 55.36 203 GLY A N 1
ATOM 1492 C CA . GLY A 1 201 ? 16.194 -10.629 18.330 1.00 62.25 203 GLY A CA 1
ATOM 1493 C C . GLY A 1 201 ? 15.682 -11.654 17.337 1.00 63.51 203 GLY A C 1
ATOM 1494 O O . GLY A 1 201 ? 14.775 -11.307 16.558 1.00 65.40 203 GLY A O 1
ATOM 1495 N N . VAL A 1 202 ? 16.253 -12.826 17.142 1.00 63.64 204 VAL A N 1
ATOM 1496 C CA . VAL A 1 202 ? 15.737 -13.859 16.236 1.00 62.48 204 VAL A CA 1
ATOM 1497 C C . VAL A 1 202 ? 14.754 -14.608 17.133 1.00 61.54 204 VAL A C 1
ATOM 1498 O O . VAL A 1 202 ? 15.215 -14.830 18.266 1.00 63.87 204 VAL A O 1
ATOM 1502 N N . SER A 1 203 ? 13.491 -14.844 16.783 1.00 61.10 205 SER A N 1
ATOM 1503 C CA . SER A 1 203 ? 12.684 -15.497 17.813 1.00 57.65 205 SER A CA 1
ATOM 1504 C C . SER A 1 203 ? 12.644 -17.004 17.624 1.00 52.93 205 SER A C 1
ATOM 1505 O O . SER A 1 203 ? 12.688 -17.583 16.556 1.00 54.18 205 SER A O 1
ATOM 1508 N N . ILE A 1 204 ? 12.792 -17.681 18.744 1.00 48.93 206 ILE A N 1
ATOM 1509 C CA . ILE A 1 204 ? 12.766 -19.125 18.805 1.00 46.62 206 ILE A CA 1
ATOM 1510 C C . ILE A 1 204 ? 12.200 -19.368 20.206 1.00 46.40 206 ILE A C 1
ATOM 1511 O O . ILE A 1 204 ? 12.623 -18.681 21.133 1.00 49.19 206 ILE A O 1
ATOM 1516 N N . ASP A 1 205 ? 11.430 -20.428 20.377 1.00 46.31 207 ASP A N 1
ATOM 1517 C CA . ASP A 1 205 ? 10.926 -20.735 21.707 1.00 47.51 207 ASP A CA 1
ATOM 1518 C C . ASP A 1 205 ? 11.953 -21.506 22.529 1.00 45.64 207 ASP A C 1
ATOM 1519 O O . ASP A 1 205 ? 11.839 -21.596 23.753 1.00 43.39 207 ASP A O 1
ATOM 1524 N N . VAL A 1 206 ? 12.976 -22.030 21.868 1.00 42.81 208 VAL A N 1
ATOM 1525 C CA . VAL A 1 206 ? 14.055 -22.799 22.454 1.00 39.53 208 VAL A CA 1
ATOM 1526 C C . VAL A 1 206 ? 14.680 -22.112 23.650 1.00 35.26 208 VAL A C 1
ATOM 1527 O O . VAL A 1 206 ? 15.141 -20.987 23.518 1.00 36.41 208 VAL A O 1
ATOM 1531 N N . LEU A 1 207 ? 14.757 -22.790 24.785 1.00 28.53 209 LEU A N 1
ATOM 1532 C CA . LEU A 1 207 ? 15.292 -22.177 25.969 1.00 26.67 209 LEU A CA 1
ATOM 1533 C C . LEU A 1 207 ? 16.805 -22.007 25.908 1.00 31.81 209 LEU A C 1
ATOM 1534 O O . LEU A 1 207 ? 17.334 -20.968 26.360 1.00 37.56 209 LEU A O 1
ATOM 1539 N N . PHE A 1 208 ? 17.548 -22.893 25.259 1.00 31.44 210 PHE A N 1
ATOM 1540 C CA . PHE A 1 208 ? 19.000 -22.847 25.198 1.00 27.99 210 PHE A CA 1
ATOM 1541 C C . PHE A 1 208 ? 19.424 -23.014 23.754 1.00 29.16 210 PHE A C 1
ATOM 1542 O O . PHE A 1 208 ? 19.700 -24.106 23.326 1.00 30.57 210 PHE A O 1
ATOM 1550 N N . PRO A 1 209 ? 19.403 -21.944 22.985 1.00 31.38 211 PRO A N 1
ATOM 1551 C CA . PRO A 1 209 ? 19.757 -22.025 21.586 1.00 33.76 211 PRO A CA 1
ATOM 1552 C C . PRO A 1 209 ? 21.249 -22.051 21.348 1.00 34.69 211 PRO A C 1
ATOM 1553 O O . PRO A 1 209 ? 22.092 -21.817 22.206 1.00 34.79 211 PRO A O 1
ATOM 1557 N N . SER A 1 210 ? 21.632 -22.504 20.172 1.00 40.47 212 SER A N 1
ATOM 1558 C CA . SER A 1 210 ? 23.002 -22.447 19.704 1.00 45.76 212 SER A CA 1
ATOM 1559 C C . SER A 1 210 ? 23.357 -20.980 19.476 1.00 49.98 212 SER A C 1
ATOM 1560 O O . SER A 1 210 ? 22.437 -20.201 19.187 1.00 46.77 212 SER A O 1
ATOM 1563 N N . GLN A 1 211 ? 24.647 -20.723 19.255 1.00 56.27 213 GLN A N 1
ATOM 1564 C CA . GLN A 1 211 ? 25.086 -19.377 18.936 1.00 62.73 213 GLN A CA 1
ATOM 1565 C C . GLN A 1 211 ? 24.640 -18.902 17.562 1.00 61.79 213 GLN A C 1
ATOM 1566 O O . GLN A 1 211 ? 24.439 -17.693 17.489 1.00 62.11 213 GLN A O 1
ATOM 1572 N N . ARG A 1 212 ? 24.155 -19.776 16.704 1.00 63.29 214 ARG A N 1
ATOM 1573 C CA . ARG A 1 212 ? 23.502 -19.455 15.445 1.00 63.59 214 ARG A CA 1
ATOM 1574 C C . ARG A 1 212 ? 21.996 -19.578 15.579 1.00 62.21 214 ARG A C 1
ATOM 1575 O O . ARG A 1 212 ? 21.181 -20.006 14.758 1.00 64.34 214 ARG A O 1
ATOM 1583 N N . ALA A 1 213 ? 21.549 -19.352 16.814 1.00 61.23 215 ALA A N 1
ATOM 1584 C CA . ALA A 1 213 ? 20.167 -19.313 17.218 1.00 60.05 215 ALA A CA 1
ATOM 1585 C C . ALA A 1 213 ? 19.302 -20.439 16.678 1.00 57.98 215 ALA A C 1
ATOM 1586 O O . ALA A 1 213 ? 18.182 -20.209 16.219 1.00 57.64 215 ALA A O 1
ATOM 1588 N N . GLN A 1 214 ? 19.737 -21.690 16.821 1.00 56.25 216 GLN A N 1
ATOM 1589 C CA . GLN A 1 214 ? 18.849 -22.799 16.491 1.00 50.36 216 GLN A CA 1
ATOM 1590 C C . GLN A 1 214 ? 18.876 -23.780 17.663 1.00 43.31 216 GLN A C 1
ATOM 1591 O O . GLN A 1 214 ? 19.477 -23.530 18.693 1.00 37.83 216 GLN A O 1
ATOM 1597 N N . GLN A 1 215 ? 17.990 -24.755 17.519 1.00 42.33 217 GLN A N 1
ATOM 1598 C CA . GLN A 1 215 ? 17.939 -25.773 18.555 1.00 40.30 217 GLN A CA 1
ATOM 1599 C C . GLN A 1 215 ? 19.277 -26.523 18.526 1.00 38.45 217 GLN A C 1
ATOM 1600 O O . GLN A 1 215 ? 19.752 -26.911 17.468 1.00 37.18 217 GLN A O 1
ATOM 1606 N N . MET A 1 216 ? 19.809 -26.711 19.717 1.00 35.67 218 MET A N 1
ATOM 1607 C CA . MET A 1 216 ? 21.062 -27.469 19.837 1.00 38.73 218 MET A CA 1
ATOM 1608 C C . MET A 1 216 ? 20.705 -28.924 20.081 1.00 41.66 218 MET A C 1
ATOM 1609 O O . MET A 1 216 ? 19.536 -29.267 20.385 1.00 45.32 218 MET A O 1
ATOM 1614 N N . THR A 1 217 ? 21.588 -29.891 19.883 1.00 40.29 219 THR A N 1
ATOM 1615 C CA . THR A 1 217 ? 21.305 -31.273 20.256 1.00 39.48 219 THR A CA 1
ATOM 1616 C C . THR A 1 217 ? 22.073 -31.820 21.448 1.00 39.56 219 THR A C 1
ATOM 1617 O O . THR A 1 217 ? 23.186 -31.364 21.682 1.00 39.09 219 THR A O 1
ATOM 1621 N N . ARG A 1 218 ? 21.768 -33.081 21.799 1.00 40.01 220 ARG A N 1
ATOM 1622 C CA . ARG A 1 218 ? 22.506 -33.834 22.786 1.00 37.72 220 ARG A CA 1
ATOM 1623 C C . ARG A 1 218 ? 24.022 -33.865 22.523 1.00 39.40 220 ARG A C 1
ATOM 1624 O O . ARG A 1 218 ? 24.881 -33.705 23.382 1.00 35.98 220 ARG A O 1
ATOM 1632 N N . GLN A 1 219 ? 24.373 -34.180 21.292 1.00 36.38 221 GLN A N 1
ATOM 1633 C CA . GLN A 1 219 ? 25.685 -34.289 20.758 1.00 41.24 221 GLN A CA 1
ATOM 1634 C C . GLN A 1 219 ? 26.394 -32.938 20.643 1.00 45.04 221 GLN A C 1
ATOM 1635 O O . GLN A 1 219 ? 27.544 -32.795 21.099 1.00 46.59 221 GLN A O 1
ATOM 1641 N N . THR A 1 220 ? 25.678 -31.885 20.209 1.00 47.12 222 THR A N 1
ATOM 1642 C CA . THR A 1 220 ? 26.284 -30.550 20.133 1.00 43.64 222 THR A CA 1
ATOM 1643 C C . THR A 1 220 ? 26.555 -29.999 21.531 1.00 39.04 222 THR A C 1
ATOM 1644 O O . THR A 1 220 ? 27.561 -29.300 21.713 1.00 42.25 222 THR A O 1
ATOM 1648 N N . PHE A 1 221 ? 25.790 -30.420 22.542 1.00 29.74 223 PHE A N 1
ATOM 1649 C CA . PHE A 1 221 ? 26.122 -29.946 23.881 1.00 29.75 223 PHE A CA 1
ATOM 1650 C C . PHE A 1 221 ? 27.121 -30.863 24.563 1.00 28.05 223 PHE A C 1
ATOM 1651 O O . PHE A 1 221 ? 27.771 -30.484 25.564 1.00 28.09 223 PHE A O 1
ATOM 1659 N N . TRP A 1 222 ? 27.238 -32.115 24.100 1.00 26.53 224 TRP A N 1
ATOM 1660 C CA . TRP A 1 222 ? 28.220 -32.966 24.811 1.00 29.48 224 TRP A CA 1
ATOM 1661 C C . TRP A 1 222 ? 29.632 -32.489 24.426 1.00 26.14 224 TRP A C 1
ATOM 1662 O O . TRP A 1 222 ? 30.469 -32.308 25.316 1.00 21.34 224 TRP A O 1
ATOM 1673 N N . HIS A 1 223 ? 29.805 -31.871 23.260 1.00 26.88 225 HIS A N 1
ATOM 1674 C CA . HIS A 1 223 ? 31.051 -31.195 22.879 1.00 31.83 225 HIS A CA 1
ATOM 1675 C C . HIS A 1 223 ? 31.472 -30.165 23.908 1.00 35.03 225 HIS A C 1
ATOM 1676 O O . HIS A 1 223 ? 32.592 -30.282 24.431 1.00 41.80 225 HIS A O 1
ATOM 1683 N N . ARG A 1 224 ? 30.541 -29.309 24.338 1.00 31.87 226 ARG A N 1
ATOM 1684 C CA . ARG A 1 224 ? 30.749 -28.304 25.333 1.00 29.48 226 ARG A CA 1
ATOM 1685 C C . ARG A 1 224 ? 31.141 -28.947 26.655 1.00 29.38 226 ARG A C 1
ATOM 1686 O O . ARG A 1 224 ? 32.014 -28.439 27.346 1.00 31.95 226 ARG A O 1
ATOM 1694 N N . ILE A 1 225 ? 30.503 -30.050 26.997 1.00 34.71 227 ILE A N 1
ATOM 1695 C CA . ILE A 1 225 ? 30.824 -30.766 28.229 1.00 34.06 227 ILE A CA 1
ATOM 1696 C C . ILE A 1 225 ? 32.274 -31.249 28.151 1.00 33.15 227 ILE A C 1
ATOM 1697 O O . ILE A 1 225 ? 32.951 -31.048 29.175 1.00 26.18 227 ILE A O 1
ATOM 1702 N N . LYS A 1 226 ? 32.726 -31.788 27.002 1.00 31.69 228 LYS A N 1
ATOM 1703 C CA . LYS A 1 226 ? 34.125 -32.208 26.933 1.00 37.13 228 LYS A CA 1
ATOM 1704 C C . LYS A 1 226 ? 35.097 -31.020 27.140 1.00 35.80 228 LYS A C 1
ATOM 1705 O O . LYS A 1 226 ? 35.949 -31.030 28.033 1.00 32.81 228 LYS A O 1
ATOM 1711 N N . HIS A 1 227 ? 34.780 -29.923 26.416 1.00 33.71 229 HIS A N 1
ATOM 1712 C CA . HIS A 1 227 ? 35.584 -28.705 26.610 1.00 29.69 229 HIS A CA 1
ATOM 1713 C C . HIS A 1 227 ? 35.574 -28.319 28.054 1.00 29.12 229 HIS A C 1
ATOM 1714 O O . HIS A 1 227 ? 36.649 -28.252 28.613 1.00 30.98 229 HIS A O 1
ATOM 1721 N N . TYR A 1 228 ? 34.442 -28.251 28.783 1.00 30.37 230 TYR A N 1
ATOM 1722 C CA . TYR A 1 228 ? 34.590 -27.975 30.215 1.00 32.57 230 TYR A CA 1
ATOM 1723 C C . TYR A 1 228 ? 35.361 -29.093 30.905 1.00 36.40 230 TYR A C 1
ATOM 1724 O O . TYR A 1 228 ? 36.051 -28.816 31.920 1.00 35.33 230 TYR A O 1
ATOM 1733 N N . ALA A 1 229 ? 35.209 -30.365 30.471 1.00 35.08 231 ALA A N 1
ATOM 1734 C CA . ALA A 1 229 ? 35.781 -31.485 31.219 1.00 34.66 231 ALA A CA 1
ATOM 1735 C C . ALA A 1 229 ? 37.319 -31.398 31.136 1.00 31.46 231 ALA A C 1
ATOM 1736 O O . ALA A 1 229 ? 38.060 -31.520 32.114 1.00 24.10 231 ALA A O 1
ATOM 1738 N N . VAL A 1 230 ? 37.714 -31.199 29.883 1.00 31.65 232 VAL A N 1
ATOM 1739 C CA . VAL A 1 230 ? 39.102 -30.991 29.556 1.00 33.46 232 VAL A CA 1
ATOM 1740 C C . VAL A 1 230 ? 39.709 -29.908 30.439 1.00 37.48 232 VAL A C 1
ATOM 1741 O O . VAL A 1 230 ? 40.701 -30.268 31.087 1.00 39.50 232 VAL A O 1
ATOM 1745 N N . LEU A 1 231 ? 39.104 -28.716 30.549 1.00 36.27 233 LEU A N 1
ATOM 1746 C CA . LEU A 1 231 ? 39.720 -27.715 31.426 1.00 38.76 233 LEU A CA 1
ATOM 1747 C C . LEU A 1 231 ? 39.768 -28.162 32.866 1.00 38.76 233 LEU A C 1
ATOM 1748 O O . LEU A 1 231 ? 40.488 -27.540 33.670 1.00 41.82 233 LEU A O 1
ATOM 1753 N N . ALA A 1 232 ? 38.796 -28.990 33.292 1.00 38.34 234 ALA A N 1
ATOM 1754 C CA . ALA A 1 232 ? 38.830 -29.429 34.689 1.00 39.3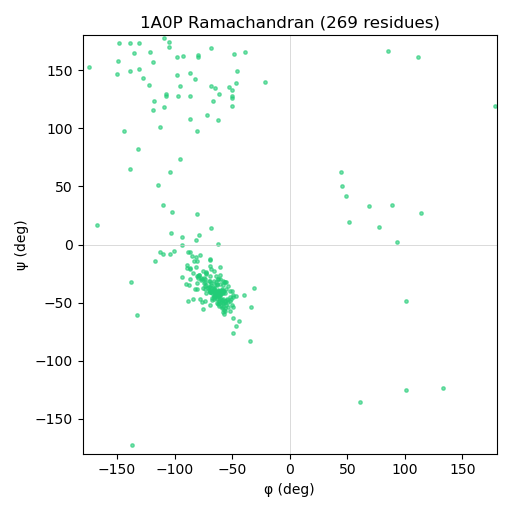3 234 ALA A CA 1
ATOM 1755 C C . ALA A 1 232 ? 39.784 -30.594 34.943 1.00 40.20 234 ALA A C 1
ATOM 1756 O O . ALA A 1 232 ? 39.893 -31.054 36.093 1.00 41.10 234 ALA A O 1
ATOM 1758 N N . GLY A 1 233 ? 40.527 -31.035 33.934 1.00 41.50 235 GLY A N 1
ATOM 1759 C CA . GLY A 1 233 ? 41.498 -32.106 34.045 1.00 46.73 235 GLY A CA 1
ATOM 1760 C C . GLY A 1 233 ? 40.857 -33.505 34.079 1.00 50.40 235 GLY A C 1
ATOM 1761 O O . GLY A 1 233 ? 41.440 -34.451 34.619 1.00 51.44 235 GLY A O 1
ATOM 1762 N N . ILE A 1 234 ? 39.588 -33.574 33.690 1.00 47.53 236 ILE A N 1
ATOM 1763 C CA . ILE A 1 234 ? 38.874 -34.841 33.580 1.00 44.78 236 ILE A CA 1
ATOM 1764 C C . ILE A 1 234 ? 39.263 -35.411 32.219 1.00 44.24 236 ILE A C 1
ATOM 1765 O O . ILE A 1 234 ? 39.286 -34.674 31.219 1.00 43.67 236 ILE A O 1
ATOM 1770 N N . ASP A 1 235 ? 39.426 -36.732 32.146 1.00 42.32 237 ASP A N 1
ATOM 1771 C CA . ASP A 1 235 ? 39.621 -37.327 30.832 1.00 42.48 237 ASP A CA 1
ATOM 1772 C C . ASP A 1 235 ? 38.374 -37.076 30.001 1.00 45.76 237 ASP A C 1
ATOM 1773 O O . ASP A 1 235 ? 37.413 -37.845 30.103 1.00 50.02 237 ASP A O 1
ATOM 1778 N N . SER A 1 236 ? 38.415 -36.193 29.027 1.00 46.64 238 SER A N 1
ATOM 1779 C CA . SER A 1 236 ? 37.240 -35.834 28.256 1.00 47.23 238 SER A CA 1
ATOM 1780 C C . SER A 1 236 ? 36.687 -36.952 27.405 1.00 52.98 238 SER A C 1
ATOM 1781 O O . SER A 1 236 ? 35.456 -37.054 27.245 1.00 58.35 238 SER A O 1
ATOM 1784 N N . GLU A 1 237 ? 37.512 -37.761 26.778 1.00 57.54 239 GLU A N 1
ATOM 1785 C CA . GLU A 1 237 ? 37.038 -38.778 25.840 1.00 59.38 239 GLU A CA 1
ATOM 1786 C C . GLU A 1 237 ? 36.530 -40.049 26.511 1.00 56.59 239 GLU A C 1
ATOM 1787 O O . GLU A 1 237 ? 35.669 -40.693 25.913 1.00 53.49 239 GLU A O 1
ATOM 1793 N N . LYS A 1 238 ? 36.753 -40.208 27.805 1.00 54.25 240 LYS A N 1
ATOM 1794 C CA . LYS A 1 238 ? 36.251 -41.281 28.620 1.00 53.49 240 LYS A CA 1
ATOM 1795 C C . LYS A 1 238 ? 35.092 -40.895 29.532 1.00 51.44 240 LYS A C 1
ATOM 1796 O O . LYS A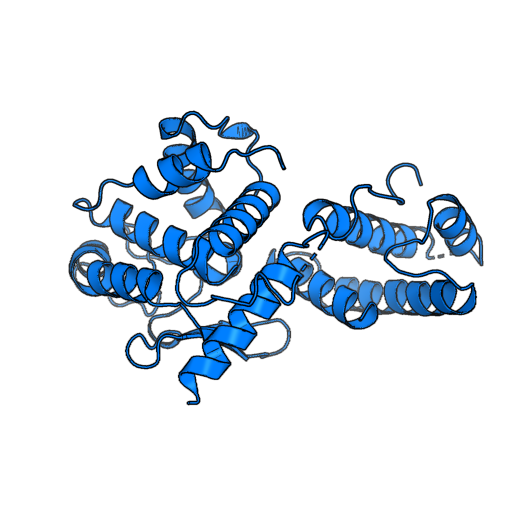 1 238 ? 34.671 -41.735 30.345 1.00 51.40 240 LYS A O 1
ATOM 1802 N N . LEU A 1 239 ? 34.749 -39.600 29.630 1.00 45.94 241 LEU A N 1
ATOM 1803 C CA . LEU A 1 239 ? 33.583 -39.220 30.423 1.00 36.13 241 LEU A CA 1
ATOM 1804 C C . LEU A 1 239 ? 32.332 -39.749 29.688 1.00 32.55 241 LEU A C 1
ATOM 1805 O O . LEU A 1 239 ? 32.189 -39.664 28.457 1.00 27.82 241 LEU A O 1
ATOM 1810 N N . SER A 1 240 ? 31.457 -40.313 30.507 1.00 27.01 242 SER A N 1
ATOM 1811 C CA . SER A 1 240 ? 30.175 -40.742 29.935 1.00 27.32 242 SER A CA 1
ATOM 1812 C C . SER A 1 240 ? 29.072 -39.964 30.645 1.00 24.77 242 SER A C 1
ATOM 1813 O O . SER A 1 240 ? 29.112 -39.564 31.824 1.00 25.21 242 SER A O 1
ATOM 1816 N N . PRO A 1 241 ? 27.940 -39.848 29.982 1.00 27.27 243 PRO A N 1
ATOM 1817 C CA . PRO A 1 241 ? 26.743 -39.214 30.578 1.00 27.32 243 PRO A CA 1
ATOM 1818 C C . PRO A 1 241 ? 26.401 -39.810 31.903 1.00 24.95 243 PRO A C 1
ATOM 1819 O O . PRO A 1 241 ? 26.343 -39.121 32.952 1.00 26.92 243 PRO A O 1
ATOM 1823 N N . HIS A 1 242 ? 26.542 -41.146 32.009 1.00 28.31 244 HIS A N 1
ATOM 1824 C CA . HIS A 1 242 ? 26.095 -41.713 33.312 1.00 26.39 244 HIS A CA 1
ATOM 1825 C C . HIS A 1 242 ? 27.075 -41.452 34.415 1.00 27.02 244 HIS A C 1
ATOM 1826 O O . HIS A 1 242 ? 26.595 -41.265 35.551 1.00 26.95 244 HIS A O 1
ATOM 1833 N N . VAL A 1 243 ? 28.396 -41.345 34.076 1.00 29.25 245 VAL A N 1
ATOM 1834 C CA . VAL A 1 243 ? 29.229 -41.099 35.280 1.00 28.86 245 VAL A CA 1
ATOM 1835 C C . VAL A 1 243 ? 29.157 -39.632 35.660 1.00 25.76 245 VAL A C 1
ATOM 1836 O O . VAL A 1 243 ? 28.839 -39.346 36.835 1.00 25.66 245 VAL A O 1
ATOM 1840 N N . LEU A 1 244 ? 28.935 -38.759 34.665 1.00 27.55 246 LEU A N 1
ATOM 1841 C CA . LEU A 1 244 ? 28.603 -37.382 34.989 1.00 25.77 246 LEU A CA 1
ATOM 1842 C C . LEU A 1 244 ? 27.308 -37.268 35.779 1.00 27.36 246 LEU A C 1
ATOM 1843 O O . LEU A 1 244 ? 27.344 -36.732 36.914 1.00 29.47 246 LEU A O 1
ATOM 1848 N N . ARG A 1 245 ? 26.246 -37.917 35.266 1.00 26.93 247 ARG A N 1
ATOM 1849 C CA . ARG A 1 245 ? 24.950 -37.775 35.971 1.00 26.92 247 ARG A CA 1
ATOM 1850 C C . ARG A 1 245 ? 25.049 -38.343 37.364 1.00 27.72 247 ARG A C 1
ATOM 1851 O O . ARG A 1 245 ? 24.646 -37.613 38.325 1.00 31.20 247 ARG A O 1
ATOM 1859 N N . HIS A 1 246 ? 25.670 -39.522 37.541 1.00 24.85 248 HIS A N 1
ATOM 1860 C CA . HIS A 1 246 ? 25.908 -40.019 38.917 1.00 25.72 248 HIS A CA 1
ATOM 1861 C C . HIS A 1 246 ? 26.858 -39.193 39.767 1.00 21.39 248 HIS A C 1
ATOM 1862 O O . HIS A 1 246 ? 26.626 -38.988 40.972 1.00 19.65 248 HIS A O 1
ATOM 1869 N N . ALA A 1 247 ? 27.901 -38.591 39.191 1.00 21.69 249 ALA A N 1
ATOM 1870 C CA . ALA A 1 247 ? 28.722 -37.663 40.028 1.00 27.27 249 ALA A CA 1
ATOM 1871 C C . ALA A 1 247 ? 27.946 -36.399 40.420 1.00 28.70 249 ALA A C 1
ATOM 1872 O O . ALA A 1 247 ? 27.997 -35.952 41.584 1.00 27.06 249 ALA A O 1
ATOM 1874 N N . PHE A 1 248 ? 27.142 -35.834 39.498 1.00 25.23 250 PHE A N 1
ATOM 1875 C CA . PHE A 1 248 ? 26.360 -34.675 39.960 1.00 30.53 250 PHE A CA 1
ATOM 1876 C C . PHE A 1 248 ? 25.418 -35.045 41.092 1.00 31.58 250 PHE A C 1
ATOM 1877 O O . PHE A 1 248 ? 25.283 -34.346 42.124 1.00 30.53 250 PHE A O 1
ATOM 1885 N N . ALA A 1 249 ? 24.654 -36.148 40.909 1.00 35.67 251 ALA A N 1
ATOM 1886 C CA . ALA A 1 249 ? 23.637 -36.540 41.893 1.00 35.74 251 ALA A CA 1
ATOM 1887 C C . ALA A 1 249 ? 24.214 -36.704 43.280 1.00 35.84 251 ALA A C 1
ATOM 1888 O O . ALA A 1 249 ? 23.602 -36.318 44.269 1.00 36.08 251 ALA A O 1
ATOM 1890 N N . THR A 1 250 ? 25.413 -37.255 43.328 1.00 41.45 252 THR A N 1
ATOM 1891 C CA . THR A 1 250 ? 26.132 -37.541 44.584 1.00 41.24 252 THR A CA 1
ATOM 1892 C C . THR A 1 250 ? 26.650 -36.284 45.230 1.00 40.67 252 THR A C 1
ATOM 1893 O O . THR A 1 250 ? 26.544 -36.130 46.453 1.00 40.15 252 THR A O 1
ATOM 1897 N N . HIS A 1 251 ? 27.198 -35.369 44.411 1.00 40.30 253 HIS A N 1
ATOM 1898 C CA . HIS A 1 251 ? 27.693 -34.091 44.897 1.00 39.79 253 HIS A CA 1
ATOM 1899 C C . HIS A 1 251 ? 26.526 -33.265 45.427 1.00 39.41 253 HIS A C 1
ATOM 1900 O O . HIS A 1 251 ? 26.613 -32.743 46.509 1.00 37.72 253 HIS A O 1
ATOM 1907 N N . LEU A 1 252 ? 25.459 -33.223 44.611 1.00 39.49 254 LEU A N 1
ATOM 1908 C CA . LEU A 1 252 ? 24.264 -32.484 44.986 1.00 38.34 254 LEU A CA 1
ATOM 1909 C C . LEU A 1 252 ? 23.780 -33.002 46.314 1.00 44.10 254 LEU A C 1
ATOM 1910 O O . LEU A 1 252 ? 23.486 -32.244 47.221 1.00 42.00 254 LEU A O 1
ATOM 1915 N N . LEU A 1 253 ? 23.690 -34.335 46.414 1.00 51.22 255 LEU A N 1
ATOM 1916 C CA . LEU A 1 253 ? 23.166 -34.955 47.615 1.00 55.91 255 LEU A CA 1
ATOM 1917 C C . LEU A 1 253 ? 24.027 -34.681 48.830 1.00 60.97 255 LEU A C 1
ATOM 1918 O O . LEU A 1 253 ? 23.577 -34.656 49.967 1.00 64.00 255 LEU A O 1
ATOM 1923 N N . ASN A 1 254 ? 25.329 -34.613 48.614 1.00 66.36 256 ASN A N 1
ATOM 1924 C CA . ASN A 1 254 ? 26.327 -34.433 49.661 1.00 68.08 256 ASN A CA 1
ATOM 1925 C C . ASN A 1 254 ? 26.584 -32.975 49.991 1.00 68.80 256 ASN A C 1
ATOM 1926 O O . ASN A 1 254 ? 27.449 -32.703 50.826 1.00 67.42 256 ASN A O 1
ATOM 1931 N N . HIS A 1 255 ? 26.006 -32.042 49.229 1.00 69.99 257 HIS A N 1
ATOM 1932 C CA . HIS A 1 255 ? 26.233 -30.622 49.350 1.00 73.01 257 HIS A CA 1
ATOM 1933 C C . HIS A 1 255 ? 25.023 -29.700 49.252 1.00 76.09 257 HIS A C 1
ATOM 1934 O O . HIS A 1 255 ? 25.044 -28.595 49.815 1.00 75.82 257 HIS A O 1
ATOM 1941 N N . GLY A 1 256 ? 23.995 -30.019 48.481 1.00 78.96 258 GLY A N 1
ATOM 1942 C CA . GLY A 1 256 ? 22.810 -29.205 48.289 1.00 80.43 258 GLY A CA 1
ATOM 1943 C C . GLY A 1 256 ? 22.223 -28.633 49.562 1.00 81.77 258 GLY A C 1
ATOM 1944 O O . GLY A 1 256 ? 22.328 -29.176 50.650 1.00 80.70 258 GLY A O 1
ATOM 1945 N N . ALA A 1 257 ? 21.604 -27.471 49.468 1.00 86.76 259 ALA A N 1
ATOM 1946 C CA . ALA A 1 257 ? 21.129 -26.666 50.581 1.00 91.57 259 ALA A CA 1
ATOM 1947 C C . ALA A 1 257 ? 19.714 -26.982 51.048 1.00 93.51 259 ALA A C 1
ATOM 1948 O O . ALA A 1 257 ? 19.372 -27.123 52.214 1.00 92.61 259 ALA A O 1
ATOM 1950 N N . ASP A 1 258 ? 18.844 -27.039 50.062 1.00 95.61 260 ASP A N 1
ATOM 1951 C CA . ASP A 1 258 ? 17.426 -27.270 50.084 1.00 96.97 260 ASP A CA 1
ATOM 1952 C C . ASP A 1 258 ? 17.023 -28.657 50.562 1.00 96.29 260 ASP A C 1
ATOM 1953 O O . ASP A 1 258 ? 15.868 -28.881 50.901 1.00 96.31 260 ASP A O 1
ATOM 1958 N N . LEU A 1 259 ? 17.943 -29.611 50.454 1.00 95.54 261 LEU A N 1
ATOM 1959 C CA . LEU A 1 259 ? 17.610 -31.014 50.675 1.00 96.08 261 LEU A CA 1
ATOM 1960 C C . LEU A 1 259 ? 18.339 -31.530 51.900 1.00 97.74 261 LEU A C 1
ATOM 1961 O O . LEU A 1 259 ? 18.988 -32.558 51.976 1.00 96.50 261 LEU A O 1
ATOM 1966 N N . ARG A 1 260 ? 18.147 -30.745 52.947 1.00 102.41 262 ARG A N 1
ATOM 1967 C CA . ARG A 1 260 ? 18.660 -30.954 54.284 1.00 106.68 262 ARG A CA 1
ATOM 1968 C C . ARG A 1 260 ? 18.702 -32.438 54.638 1.00 106.83 262 ARG A C 1
ATOM 1969 O O . ARG A 1 260 ? 19.748 -33.075 54.503 1.00 106.33 262 ARG A O 1
ATOM 1977 N N . VAL A 1 261 ? 17.549 -32.951 55.072 1.00 106.53 263 VAL A N 1
ATOM 1978 C CA . VAL A 1 261 ? 17.462 -34.361 55.412 1.00 106.19 263 VAL A CA 1
ATOM 1979 C C . VAL A 1 261 ? 16.732 -35.119 54.306 1.00 105.20 263 VAL A C 1
ATOM 1980 O O . VAL A 1 261 ? 15.803 -35.888 54.534 1.00 107.13 263 VAL A O 1
ATOM 1984 N N . VAL A 1 262 ? 17.315 -35.107 53.102 1.00 103.05 264 VAL A N 1
ATOM 1985 C CA . VAL A 1 262 ? 17.140 -36.219 52.168 1.00 100.62 264 VAL A CA 1
ATOM 1986 C C . VAL A 1 262 ? 18.409 -37.065 52.285 1.00 101.19 264 VAL A C 1
ATOM 1987 O O . VAL A 1 262 ? 18.438 -38.208 51.840 1.00 100.20 264 VAL A O 1
ATOM 1991 N N . GLN A 1 263 ? 19.389 -36.598 53.061 1.00 103.48 265 GLN A N 1
ATOM 1992 C CA . GLN A 1 263 ? 20.592 -37.360 53.370 1.00 107.78 265 GLN A CA 1
ATOM 1993 C C . GLN A 1 263 ? 20.381 -38.215 54.619 1.00 110.80 265 GLN A C 1
ATOM 1994 O O . GLN A 1 263 ? 21.100 -39.184 54.858 1.00 111.91 265 GLN A O 1
ATOM 2000 N N . MET A 1 264 ? 19.370 -37.885 55.402 1.00 112.94 266 MET A N 1
ATOM 2001 C CA . MET A 1 264 ? 19.015 -38.538 56.653 1.00 114.69 266 MET A CA 1
ATOM 2002 C C . MET A 1 264 ? 17.722 -39.339 56.554 1.00 114.36 266 MET A C 1
ATOM 2003 O O . MET A 1 264 ? 16.840 -39.326 57.422 1.00 114.45 266 MET A O 1
ATOM 2008 N N . LEU A 1 265 ? 17.477 -39.914 55.396 1.00 113.36 267 LEU A N 1
ATOM 2009 C CA . LEU A 1 265 ? 16.232 -40.557 54.998 1.00 112.50 267 LEU A CA 1
ATOM 2010 C C . LEU A 1 265 ? 16.569 -41.339 53.718 1.00 110.98 267 LEU A C 1
ATOM 2011 O O . LEU A 1 265 ? 15.769 -41.713 52.869 1.00 111.04 267 LEU A O 1
ATOM 2016 N N . LEU A 1 266 ? 17.889 -41.494 53.581 1.00 107.74 268 LEU A N 1
ATOM 2017 C CA . LEU A 1 266 ? 18.535 -42.021 52.381 1.00 103.34 268 LEU A CA 1
ATOM 2018 C C . LEU A 1 266 ? 20.032 -42.005 52.611 1.00 102.44 268 LEU A C 1
ATOM 2019 O O . LEU A 1 266 ? 20.933 -42.233 51.826 1.00 102.21 268 LEU A O 1
ATOM 2024 N N . SER A 1 269 ? 23.385 -45.555 52.691 1.00 91.84 271 SER A N 1
ATOM 2025 C CA . SER A 1 269 ? 22.649 -46.328 51.687 1.00 90.22 271 SER A CA 1
ATOM 2026 C C . SER A 1 269 ? 23.388 -46.379 50.354 1.00 88.50 271 SER A C 1
ATOM 2027 O O . SER A 1 269 ? 24.278 -45.558 50.107 1.00 88.99 271 SER A O 1
ATOM 2030 N N . ASP A 1 270 ? 23.036 -47.334 49.489 1.00 85.25 272 ASP A N 1
ATOM 2031 C CA . ASP A 1 270 ? 23.688 -47.451 48.194 1.00 81.09 272 ASP A CA 1
ATOM 2032 C C . ASP A 1 270 ? 22.926 -46.752 47.068 1.00 76.04 272 ASP A C 1
ATOM 2033 O O . ASP A 1 270 ? 22.303 -47.345 46.192 1.00 74.09 272 ASP A O 1
ATOM 2038 N N . LEU A 1 271 ? 23.023 -45.432 47.115 1.00 70.60 273 LEU A N 1
ATOM 2039 C CA . LEU A 1 271 ? 22.365 -44.502 46.243 1.00 63.21 273 LEU A CA 1
ATOM 2040 C C . LEU A 1 271 ? 22.485 -44.735 44.754 1.00 58.60 273 LEU A C 1
ATOM 2041 O O . LEU A 1 271 ? 23.534 -44.899 44.125 1.00 61.38 273 LEU A O 1
ATOM 2046 N N . SER A 1 272 ? 21.332 -44.763 44.116 1.00 50.81 274 SER A N 1
ATOM 2047 C CA . SER A 1 272 ? 21.197 -44.869 42.657 1.00 45.24 274 SER A CA 1
ATOM 2048 C C . SER A 1 272 ? 20.962 -43.472 42.040 1.00 39.25 274 SER A C 1
ATOM 2049 O O . SER A 1 272 ? 20.287 -42.629 42.666 1.00 32.27 274 SER A O 1
ATOM 2052 N N . THR A 1 273 ? 21.440 -43.163 40.845 1.00 33.49 275 THR A N 1
ATOM 2053 C CA . THR A 1 273 ? 21.256 -41.823 40.267 1.00 35.96 275 THR A CA 1
ATOM 2054 C C . THR A 1 273 ? 19.794 -41.339 40.350 1.00 35.93 275 THR A C 1
ATOM 2055 O O . THR A 1 273 ? 19.380 -40.359 41.050 1.00 32.18 275 THR A O 1
ATOM 2059 N N . THR A 1 274 ? 18.936 -42.084 39.656 1.00 30.22 276 THR A N 1
ATOM 2060 C CA . THR A 1 274 ? 17.512 -41.795 39.607 1.00 33.27 276 THR A CA 1
ATOM 2061 C C . THR A 1 274 ? 16.811 -41.837 40.964 1.00 36.98 276 THR A C 1
ATOM 2062 O O . THR A 1 274 ? 15.893 -41.045 41.222 1.00 35.67 276 THR A O 1
ATOM 2066 N N . GLN A 1 275 ? 17.290 -42.655 41.908 1.00 39.73 277 GLN A N 1
ATOM 2067 C CA . GLN A 1 275 ? 16.636 -42.648 43.215 1.00 41.09 277 GLN A CA 1
ATOM 2068 C C . GLN A 1 275 ? 17.044 -41.356 43.893 1.00 35.89 277 GLN A C 1
ATOM 2069 O O . GLN A 1 275 ? 16.240 -40.828 44.638 1.00 39.66 277 GLN A O 1
ATOM 2075 N N . ILE A 1 276 ? 18.282 -40.914 43.741 1.00 39.01 278 ILE A N 1
ATOM 2076 C CA . ILE A 1 276 ? 18.782 -39.694 44.365 1.00 34.79 278 ILE A CA 1
ATOM 2077 C C . ILE A 1 276 ? 17.979 -38.489 43.829 1.00 31.91 278 ILE A C 1
ATOM 2078 O O . ILE A 1 276 ? 17.295 -37.828 44.611 1.00 31.95 278 ILE A O 1
ATOM 2083 N N . TYR A 1 277 ? 17.857 -38.348 42.534 1.00 26.86 279 TYR A N 1
ATOM 2084 C CA . TYR A 1 277 ? 17.127 -37.238 41.977 1.00 34.84 279 TYR A CA 1
ATOM 2085 C C . TYR A 1 277 ? 15.619 -37.295 42.208 1.00 37.41 279 TYR A C 1
ATOM 2086 O O . TYR A 1 277 ? 14.902 -36.300 42.053 1.00 32.83 279 TYR A O 1
ATOM 2095 N N . THR A 1 278 ? 15.134 -38.498 42.529 1.00 40.86 280 THR A N 1
ATOM 2096 C CA . THR A 1 278 ? 13.679 -38.655 42.722 1.00 38.97 280 THR A CA 1
ATOM 2097 C C . THR A 1 278 ? 13.390 -38.102 44.101 1.00 36.42 280 THR A C 1
ATOM 2098 O O . THR A 1 278 ? 12.550 -37.225 44.227 1.00 36.89 280 THR A O 1
ATOM 2102 N N . HIS A 1 279 ? 14.177 -38.489 45.085 1.00 35.05 281 HIS A N 1
ATOM 2103 C CA . HIS A 1 279 ? 14.082 -37.935 46.412 1.00 39.93 281 HIS A CA 1
ATOM 2104 C C . HIS A 1 279 ? 14.161 -36.413 46.455 1.00 43.28 281 HIS A C 1
ATOM 2105 O O . HIS A 1 279 ? 13.394 -35.725 47.137 1.00 42.08 281 HIS A O 1
ATOM 2112 N N . VAL A 1 280 ? 15.211 -35.935 45.753 1.00 40.68 282 VAL A N 1
ATOM 2113 C CA . VAL A 1 280 ? 15.519 -34.519 45.647 1.00 35.51 282 VAL A CA 1
ATOM 2114 C C . VAL A 1 280 ? 14.274 -33.866 45.051 1.00 31.85 282 VAL A C 1
ATOM 2115 O O . VAL A 1 280 ? 13.773 -32.992 45.757 1.00 31.50 282 VAL A O 1
ATOM 2119 N N . ALA A 1 281 ? 13.751 -34.314 43.912 1.00 24.71 283 ALA A N 1
ATOM 2120 C CA . ALA A 1 281 ? 12.565 -33.715 43.366 1.00 30.97 283 ALA A CA 1
ATOM 2121 C C . ALA A 1 281 ? 11.394 -33.753 44.348 1.00 39.22 283 ALA A C 1
ATOM 2122 O O . ALA A 1 281 ? 10.733 -32.718 44.485 1.00 41.35 283 ALA A O 1
ATOM 2124 N N . THR A 1 282 ? 11.199 -34.835 45.088 1.00 42.67 284 THR A N 1
ATOM 2125 C CA . THR A 1 282 ? 10.104 -34.896 46.058 1.00 43.93 284 THR A CA 1
ATOM 2126 C C . THR A 1 282 ? 10.263 -33.920 47.209 1.00 44.11 284 THR A C 1
ATOM 2127 O O . THR A 1 282 ? 9.267 -33.385 47.688 1.00 43.98 284 THR A O 1
ATOM 2131 N N . GLU A 1 283 ? 11.475 -33.747 47.741 1.00 43.58 285 GLU A N 1
ATOM 2132 C CA . GLU A 1 283 ? 11.624 -32.822 48.855 1.00 44.98 285 GLU A CA 1
ATOM 2133 C C . GLU A 1 283 ? 11.392 -31.370 48.404 1.00 45.82 285 GLU A C 1
ATOM 2134 O O . GLU A 1 283 ? 10.909 -30.490 49.123 1.00 41.49 285 GLU A O 1
ATOM 2140 N N . ARG A 1 284 ? 11.767 -31.063 47.174 1.00 46.31 286 ARG A N 1
ATOM 2141 C CA . ARG A 1 284 ? 11.804 -29.740 46.599 1.00 50.09 286 ARG A CA 1
ATOM 2142 C C . ARG A 1 284 ? 10.428 -29.232 46.229 1.00 47.81 286 ARG A C 1
ATOM 2143 O O . ARG A 1 284 ? 9.969 -28.207 46.699 1.00 48.82 286 ARG A O 1
ATOM 2151 N N . LEU A 1 285 ? 9.661 -30.033 45.520 1.00 48.89 287 LEU A N 1
ATOM 2152 C CA . LEU A 1 285 ? 8.259 -29.855 45.275 1.00 48.16 287 LEU A CA 1
ATOM 2153 C C . LEU A 1 285 ? 7.471 -29.776 46.586 1.00 47.61 287 LEU A C 1
ATOM 2154 O O . LEU A 1 285 ? 6.460 -29.089 46.648 1.00 45.77 287 LEU A O 1
ATOM 2159 N N . ARG A 1 286 ? 7.868 -30.454 47.638 1.00 48.12 288 ARG A N 1
ATOM 2160 C CA . ARG A 1 286 ? 7.238 -30.432 48.934 1.00 52.73 288 ARG A CA 1
ATOM 2161 C C . ARG A 1 286 ? 7.396 -29.032 49.530 1.00 55.35 288 ARG A C 1
ATOM 2162 O O . ARG A 1 286 ? 6.409 -28.449 49.985 1.00 57.78 288 ARG A O 1
ATOM 2170 N N . GLN A 1 287 ? 8.615 -28.488 49.431 1.00 52.45 289 GLN A N 1
ATOM 2171 C CA . GLN A 1 287 ? 8.921 -27.192 50.011 1.00 50.40 289 GLN A CA 1
ATOM 2172 C C . GLN A 1 287 ? 8.178 -26.090 49.251 1.00 46.15 289 GLN A C 1
ATOM 2173 O O . GLN A 1 287 ? 7.643 -25.190 49.855 1.00 44.30 289 GLN A O 1
ATOM 2179 N N . LEU A 1 288 ? 8.010 -26.214 47.971 1.00 45.25 290 LEU A N 1
ATOM 2180 C CA . LEU A 1 288 ? 7.356 -25.402 47.008 1.00 48.67 290 LEU A CA 1
ATOM 2181 C C . LEU A 1 288 ? 5.849 -25.275 47.173 1.00 50.68 290 LEU A C 1
ATOM 2182 O O . LEU A 1 288 ? 5.237 -24.216 46.931 1.00 49.55 290 LEU A O 1
ATOM 2187 N N . HIS A 1 289 ? 5.221 -26.365 47.567 1.00 53.16 291 HIS A N 1
ATOM 2188 C CA . HIS A 1 289 ? 3.767 -26.444 47.731 1.00 55.90 291 HIS A CA 1
ATOM 2189 C C . HIS A 1 289 ? 3.396 -25.930 49.120 1.00 57.99 291 HIS A C 1
ATOM 2190 O O . HIS A 1 289 ? 2.230 -25.779 49.419 1.00 59.10 291 HIS A O 1
ATOM 2197 N N . GLN A 1 290 ? 4.361 -25.709 49.979 1.00 62.14 292 GLN A N 1
ATOM 2198 C CA . GLN A 1 290 ? 4.243 -25.173 51.323 1.00 64.84 292 GLN A CA 1
ATOM 2199 C C . GLN A 1 290 ? 4.248 -23.651 51.341 1.00 66.63 292 GLN A C 1
ATOM 2200 O O . GLN A 1 290 ? 3.263 -22.894 51.457 1.00 64.52 292 GLN A O 1
#

Radius of gyration: 19.8 Å; Cα contacts (8 Å, |Δi|>4): 354; chains: 1; bounding box: 39×61×41 Å

CATH classification: 1.10.150.130 (+1 more: 1.10.443.10)

InterPro domains:
  IPR002104 Integrase, catalytic domain [PF00589] (112-285)
  IPR002104 Integrase, catalytic domain [PS51898] (108-292)
  IPR004107 Integrase, SAM-like, N-terminal [PF02899] (8-90)
  IPR010998 Integrase/recombinase, N-terminal [G3DSA:1.10.150.130] (3-100)
  IPR011010 DNA breaking-rejoining enzyme, catalytic core [SSF56349] (106-296)
  IPR011932 Tyrosine recombinase XerD [MF_01807] (4-298)
  IPR011932 Tyrosine recombinase XerD [TIGR02225] (9-298)
  IPR013762 Integrase-like, catalytic domain superfamily [G3DSA:1.10.443.10] (111-292)
  IPR023009 Tyrosine recombinase XerC/XerD [MF_01808] (6-298)
  IPR044068 Core-binding (CB) domain [PS51900] (2-87)
  IPR050090 Bacterial tyrosine recombinase XerC/XerD complex [PTHR30349] (9-284)

Secondary structure (DSSP, 8-state):
-HHHHHHHHHHHHHHTT-S-HHHHHHHHHHHHHHHHHHHHTS--TTT--HHHHHHHHHS---HHHHHHHHHHHHHHHHHTTSSSS-TTS------HHHHHHHHH-S-TTSHHHHHHHHHHHHHHHH---HHHHTT-BGGGEETTTTEEEEE-SSS-EEEEE--HHHHHHHHHHHHHTHHHHHTT----BSSB-TTSSB--HHHHHHHHHHHHHHTT--GGG--HHHHHHHHHHHHHHH-SS-GGGSS------HHHHHHHHHHHHHHHHH-